Protein AF-A0A7C6KR78-F1 (afdb_monomer)

Mean predicted aligned error: 16.55 Å

Solvent-accessible surface area (backbone atoms only — not comparable to full-atom values): 11868 Å² total; per-residue (Å²): 115,87,41,73,46,83,43,66,37,48,54,82,65,45,46,62,61,49,15,61,74,58,74,40,46,49,67,54,30,40,72,61,30,80,89,48,87,46,78,88,63,76,54,68,68,41,74,46,45,39,56,32,76,74,64,87,70,71,77,75,77,74,69,74,76,61,72,69,57,72,72,78,73,70,72,74,68,74,81,67,77,50,91,74,47,35,71,50,62,19,42,52,72,29,91,82,34,82,44,49,29,42,36,43,34,32,78,58,72,58,18,43,40,36,42,41,36,40,58,42,65,67,34,42,83,79,36,86,74,21,72,28,44,33,41,34,35,14,27,79,89,63,51,62,76,48,71,37,70,31,40,79,48,97,51,84,35,24,33,37,38,65,45,76,36,74,64,62,92,64,50,34,35,38,35,30,22,35,28,45,85,87,63,72,86,61,89,83,41,64,66,36,28,39,32,54,55,62,66,42,66,62,68,75,76,115

Structure (mmCIF, N/CA/C/O backbone):
data_AF-A0A7C6KR78-F1
#
_entry.id   AF-A0A7C6KR78-F1
#
loop_
_atom_site.group_PDB
_atom_site.id
_atom_site.type_symbol
_atom_site.label_atom_id
_atom_site.label_alt_id
_atom_site.label_comp_id
_atom_site.label_asym_id
_atom_site.label_entity_id
_atom_site.label_seq_id
_atom_site.pdbx_PDB_ins_code
_atom_site.Cartn_x
_atom_site.Cartn_y
_atom_site.Cartn_z
_atom_site.occupancy
_atom_site.B_iso_or_equiv
_atom_site.auth_seq_id
_atom_site.auth_comp_id
_atom_site.auth_asym_id
_atom_site.auth_atom_id
_atom_site.pdbx_PDB_model_num
ATOM 1 N N . MET A 1 1 ? -38.231 27.747 20.629 1.00 58.69 1 MET A N 1
ATOM 2 C CA . MET A 1 1 ? -39.162 27.122 19.661 1.00 58.69 1 MET A CA 1
ATOM 3 C C . MET A 1 1 ? -38.329 26.332 18.666 1.00 58.69 1 MET A C 1
ATOM 5 O O . MET A 1 1 ? -37.284 26.839 18.270 1.00 58.69 1 MET A O 1
ATOM 9 N N . MET A 1 2 ? -38.725 25.102 18.330 1.00 67.62 2 MET A N 1
ATOM 10 C CA . MET A 1 2 ? -38.043 24.314 17.296 1.00 67.62 2 MET A CA 1
ATOM 11 C C . MET A 1 2 ? -38.371 24.937 15.937 1.00 67.62 2 MET A C 1
ATOM 13 O O . MET A 1 2 ? -39.549 25.066 15.610 1.00 67.62 2 MET A O 1
ATOM 17 N N . GLN A 1 3 ? -37.355 25.368 15.192 1.00 80.44 3 GLN A N 1
ATOM 18 C CA . GLN A 1 3 ? -37.532 25.900 13.842 1.00 80.44 3 GLN A CA 1
ATOM 19 C C . GLN A 1 3 ? -37.127 24.831 12.830 1.00 80.44 3 GLN A C 1
ATOM 21 O O . GLN A 1 3 ? -36.296 23.973 13.130 1.00 80.44 3 GLN A O 1
ATOM 26 N N . PHE A 1 4 ? -37.700 24.886 11.633 1.00 82.88 4 PHE A N 1
ATOM 27 C CA . PHE A 1 4 ? -37.333 23.998 10.535 1.00 82.88 4 PHE A CA 1
ATOM 28 C C . PHE A 1 4 ? -36.789 24.819 9.376 1.00 82.88 4 PHE A C 1
ATOM 30 O O . PHE A 1 4 ? -37.329 25.875 9.056 1.00 82.88 4 PHE A O 1
ATOM 37 N N . THR A 1 5 ? -35.742 24.310 8.737 1.00 84.00 5 THR A N 1
ATOM 38 C CA . THR A 1 5 ? -35.268 24.818 7.450 1.00 84.00 5 THR A CA 1
ATOM 39 C C . THR A 1 5 ? -35.403 23.733 6.392 1.00 84.00 5 THR A C 1
ATOM 41 O O . THR A 1 5 ? -35.210 22.550 6.684 1.00 84.00 5 THR A O 1
ATOM 44 N N . GLU A 1 6 ? -35.776 24.113 5.176 1.00 89.19 6 GLU A N 1
ATOM 45 C CA . GLU A 1 6 ? -35.863 23.181 4.056 1.00 89.19 6 GLU A CA 1
ATOM 46 C C . GLU A 1 6 ? -34.505 23.067 3.367 1.00 89.19 6 GLU A C 1
ATOM 48 O O . GLU A 1 6 ? -33.838 24.064 3.085 1.00 89.19 6 GLU A O 1
ATOM 53 N N . TYR A 1 7 ? -34.092 21.835 3.092 1.00 87.06 7 TYR A N 1
ATOM 54 C CA . TYR A 1 7 ? -32.826 21.540 2.443 1.00 87.06 7 TYR A CA 1
ATOM 55 C C . TYR A 1 7 ? -33.038 20.580 1.284 1.00 87.06 7 TYR A C 1
ATOM 57 O O . TYR A 1 7 ? -33.664 19.532 1.438 1.00 87.06 7 TYR A O 1
ATOM 65 N N . ARG A 1 8 ? -32.494 20.931 0.120 1.00 89.38 8 ARG A N 1
ATOM 66 C CA . ARG A 1 8 ? -32.505 20.066 -1.056 1.00 89.38 8 ARG A CA 1
ATOM 67 C C . ARG A 1 8 ? -31.220 19.248 -1.092 1.00 89.38 8 ARG A C 1
ATOM 69 O O . ARG A 1 8 ? -30.145 19.815 -1.263 1.00 89.38 8 ARG A O 1
ATOM 76 N N . VAL A 1 9 ? -31.359 17.933 -0.955 1.00 85.88 9 VAL A N 1
ATOM 77 C CA . VAL A 1 9 ? -30.265 16.956 -0.955 1.00 85.88 9 VAL A CA 1
ATOM 78 C C . VAL A 1 9 ? -29.449 17.082 -2.240 1.00 85.88 9 VAL A C 1
ATOM 80 O O . VAL A 1 9 ? -30.003 17.082 -3.344 1.00 85.88 9 VAL A O 1
ATOM 83 N N . GLN A 1 10 ? -28.133 17.190 -2.098 1.00 81.69 10 GLN A N 1
ATOM 84 C CA . GLN A 1 10 ? -27.178 17.270 -3.199 1.00 81.69 10 GLN A CA 1
ATOM 85 C C . GLN A 1 10 ? -26.460 15.929 -3.398 1.00 81.69 10 GLN A C 1
ATOM 87 O O . GLN A 1 10 ? -26.511 15.037 -2.552 1.00 81.69 10 GLN A O 1
ATOM 92 N N . ALA A 1 11 ? -25.803 15.760 -4.547 1.00 75.06 11 ALA A N 1
ATOM 93 C CA . ALA A 1 11 ? -25.002 14.567 -4.802 1.00 75.06 11 ALA A CA 1
ATOM 94 C C . ALA A 1 11 ? -23.864 14.464 -3.773 1.00 75.06 11 ALA A C 1
ATOM 96 O O . ALA A 1 11 ? -23.096 15.407 -3.610 1.00 75.06 11 ALA A O 1
ATOM 97 N N . GLY A 1 12 ? -23.765 13.318 -3.094 1.00 73.94 12 GLY A N 1
ATOM 98 C CA . GLY A 1 12 ? -22.767 13.075 -2.046 1.00 73.94 12 GLY A CA 1
ATOM 99 C C . GLY A 1 12 ? -23.207 13.446 -0.624 1.00 73.94 12 GLY A C 1
ATOM 100 O O . GLY A 1 12 ? -22.459 13.185 0.316 1.00 73.94 12 GLY A O 1
ATOM 101 N N . ASP A 1 13 ? -24.405 14.008 -0.439 1.00 80.44 13 ASP A N 1
ATOM 102 C CA . ASP A 1 13 ? -24.953 14.236 0.898 1.00 80.44 13 ASP A CA 1
ATOM 103 C C . ASP A 1 13 ? -25.368 12.922 1.578 1.00 80.44 13 ASP A C 1
ATOM 105 O O . ASP A 1 13 ? -25.949 12.028 0.964 1.00 80.44 13 ASP A O 1
ATOM 109 N N . THR A 1 14 ? -25.146 12.849 2.891 1.00 85.62 14 THR A N 1
ATOM 110 C CA . THR A 1 14 ? -25.730 11.841 3.787 1.00 85.62 14 THR A CA 1
ATOM 111 C C . THR A 1 14 ? -26.500 12.548 4.898 1.00 85.62 14 THR A C 1
ATOM 113 O O . THR A 1 14 ? -26.216 13.707 5.218 1.00 85.62 14 THR A O 1
ATOM 116 N N . LEU A 1 15 ? -27.444 11.870 5.560 1.00 85.19 15 LEU A N 1
ATOM 117 C CA . LEU A 1 15 ? -28.102 12.470 6.728 1.00 85.19 15 LEU A CA 1
ATOM 118 C C . LEU A 1 15 ? -27.094 12.870 7.812 1.00 85.19 15 LEU A C 1
ATOM 120 O O . LEU A 1 15 ? -27.314 13.856 8.509 1.00 85.19 15 LEU A O 1
ATOM 124 N N . THR A 1 16 ? -25.981 12.143 7.932 1.00 82.12 16 THR A N 1
ATOM 125 C CA . THR A 1 16 ? -24.904 12.425 8.888 1.00 82.12 16 THR A CA 1
ATOM 126 C C . THR A 1 16 ? -24.189 13.737 8.571 1.00 82.12 16 THR A C 1
ATOM 128 O O . THR A 1 16 ? -24.045 14.581 9.457 1.00 82.12 16 THR A O 1
ATOM 131 N N . THR A 1 17 ? -23.781 13.949 7.314 1.00 82.56 17 THR A N 1
ATOM 132 C CA . THR A 1 17 ? -23.107 15.192 6.892 1.00 82.56 17 THR A CA 1
ATOM 133 C C . THR A 1 17 ? -24.046 16.392 6.986 1.00 82.56 17 THR A C 1
ATOM 135 O O . THR A 1 17 ? -23.634 17.474 7.406 1.00 82.56 17 THR A O 1
ATOM 138 N N . ILE A 1 18 ? -25.330 16.195 6.672 1.00 86.06 18 ILE A N 1
ATOM 139 C CA . ILE A 1 18 ? -26.367 17.219 6.823 1.00 86.06 18 ILE A CA 1
ATOM 140 C C . ILE A 1 18 ? -26.590 17.547 8.309 1.00 86.06 18 ILE A C 1
ATOM 142 O O . ILE A 1 18 ? -26.577 18.715 8.688 1.00 86.06 18 ILE A O 1
ATOM 146 N N . ALA A 1 19 ? -26.743 16.545 9.177 1.00 85.88 19 ALA A N 1
ATOM 147 C CA . ALA A 1 19 ? -26.960 16.750 10.609 1.00 85.88 19 ALA A CA 1
ATOM 148 C C . ALA A 1 19 ? -25.838 17.578 11.250 1.00 85.88 19 ALA A C 1
ATOM 150 O O . ALA A 1 19 ? -26.112 18.567 11.931 1.00 85.88 19 ALA A O 1
ATOM 151 N N . GLN A 1 20 ? -24.582 17.235 10.953 1.00 80.75 20 GLN A N 1
ATOM 152 C CA . GLN A 1 20 ? -23.415 17.987 11.417 1.00 80.75 20 GLN A CA 1
ATOM 153 C C . GLN A 1 20 ? -23.436 19.439 10.931 1.00 80.75 20 GLN A C 1
ATOM 155 O O . GLN A 1 20 ? -23.217 20.357 11.720 1.00 80.75 20 GLN A O 1
ATOM 160 N N . ARG A 1 21 ? -23.752 19.655 9.649 1.00 81.44 21 ARG A N 1
ATOM 161 C CA . ARG A 1 21 ? -23.789 20.989 9.038 1.00 81.44 21 ARG A CA 1
ATOM 162 C C . ARG A 1 21 ? -24.798 21.923 9.702 1.00 81.44 21 ARG A C 1
ATOM 164 O O . ARG A 1 21 ? -24.537 23.116 9.816 1.00 81.44 21 ARG A O 1
ATOM 171 N N . PHE A 1 22 ? -25.942 21.391 10.114 1.00 83.31 22 PHE A N 1
ATOM 172 C CA . PHE A 1 22 ? -27.021 22.173 10.719 1.00 83.31 22 PHE A CA 1
ATOM 173 C C . PHE A 1 22 ? -27.031 22.114 12.252 1.00 83.31 22 PHE A C 1
ATOM 175 O O . PHE A 1 22 ? -27.961 22.628 12.872 1.00 83.31 22 PHE A O 1
ATOM 182 N N . GLY A 1 23 ? -26.010 21.506 12.870 1.00 81.44 23 GLY A N 1
ATOM 183 C CA . GLY A 1 23 ? -25.916 21.388 14.326 1.00 81.44 23 GLY A CA 1
ATOM 184 C C . GLY A 1 23 ? -27.078 20.597 14.935 1.00 81.44 23 GLY A C 1
ATOM 185 O O . GLY A 1 23 ? -27.572 20.946 16.003 1.00 81.44 23 GLY A O 1
ATOM 186 N N . THR A 1 24 ? -27.548 19.564 14.235 1.00 87.25 24 THR A N 1
ATOM 187 C CA . THR A 1 24 ? -28.670 18.711 14.644 1.00 87.25 24 THR A CA 1
ATOM 188 C C . THR A 1 24 ? -28.267 17.234 14.620 1.00 87.25 24 THR A C 1
ATOM 190 O O . THR A 1 24 ? -27.099 16.903 14.419 1.00 87.25 24 THR A O 1
ATOM 193 N N . THR A 1 25 ? -29.209 16.317 14.846 1.00 88.62 25 THR A N 1
ATOM 194 C CA . THR A 1 25 ? -28.948 14.869 14.819 1.00 88.62 25 THR A CA 1
ATOM 195 C C . THR A 1 25 ? -29.687 14.182 13.677 1.00 88.62 25 THR A C 1
ATOM 197 O O . THR A 1 25 ? -30.771 14.604 13.272 1.00 88.62 25 THR A O 1
ATOM 200 N N . VAL A 1 26 ? -29.125 13.075 13.180 1.00 87.31 26 VAL A N 1
ATOM 201 C CA . VAL A 1 26 ? -29.773 12.224 12.164 1.00 87.31 26 VAL A CA 1
ATOM 202 C C . VAL A 1 26 ? -31.165 11.801 12.628 1.00 87.31 26 VAL A C 1
ATOM 204 O O . VAL A 1 26 ? -32.129 11.906 11.877 1.00 87.31 26 VAL A O 1
ATOM 207 N N . GLN A 1 27 ? -31.287 11.409 13.898 1.00 86.75 27 GLN A N 1
ATOM 208 C CA . GLN A 1 27 ? -32.560 11.021 14.497 1.00 86.75 27 GLN A CA 1
ATOM 209 C C . GLN A 1 27 ? -33.580 12.169 14.490 1.00 86.75 27 GLN A C 1
ATOM 211 O O . GLN A 1 27 ? -34.748 11.938 14.188 1.00 86.75 27 GLN A O 1
ATOM 216 N N . ALA A 1 28 ? -33.154 13.405 14.770 1.00 86.75 28 ALA A N 1
ATOM 217 C CA . ALA A 1 28 ? -34.035 14.568 14.721 1.00 86.75 28 ALA A CA 1
ATOM 218 C C . ALA A 1 28 ? -34.494 14.879 13.286 1.00 86.75 28 ALA A C 1
ATOM 220 O O . ALA A 1 28 ? -35.667 15.182 13.070 1.00 86.75 28 ALA A O 1
ATOM 221 N N . ILE A 1 29 ? -33.605 14.745 12.296 1.00 88.31 29 ILE A N 1
ATOM 222 C CA . ILE A 1 29 ? -33.966 14.896 10.878 1.00 88.31 29 ILE A CA 1
ATOM 223 C C . ILE A 1 29 ? -34.953 13.802 10.453 1.00 88.31 29 ILE A C 1
ATOM 225 O O . ILE A 1 29 ? -35.959 14.111 9.820 1.00 88.31 29 ILE A O 1
ATOM 229 N N . MET A 1 30 ? -34.723 12.541 10.822 1.00 88.62 30 MET A N 1
ATOM 230 C CA . MET A 1 30 ? -35.644 11.444 10.496 1.00 88.62 30 MET A CA 1
ATOM 231 C C . MET A 1 30 ? -37.014 11.633 11.155 1.00 88.62 30 MET A C 1
ATOM 233 O O . MET A 1 30 ? -38.038 11.461 10.501 1.00 88.62 30 MET A O 1
ATOM 237 N N . ALA A 1 31 ? -37.050 12.074 12.415 1.00 87.44 31 ALA A N 1
ATOM 238 C CA . ALA A 1 31 ? -38.301 12.387 13.105 1.00 87.44 31 ALA A CA 1
ATOM 239 C C . ALA A 1 31 ? -39.085 13.522 12.419 1.00 87.44 31 ALA A C 1
ATOM 241 O O . ALA A 1 31 ? -40.314 13.507 12.408 1.00 87.44 31 ALA A O 1
ATOM 242 N N . ALA A 1 32 ? -38.387 14.490 11.818 1.00 88.00 32 ALA A N 1
ATOM 243 C CA . ALA A 1 32 ? -38.994 15.582 11.059 1.00 88.00 32 ALA A CA 1
ATOM 244 C C . ALA A 1 32 ? -39.450 15.178 9.641 1.00 88.00 32 ALA A C 1
ATOM 246 O O . ALA A 1 32 ? -40.249 15.895 9.034 1.00 88.00 32 ALA A O 1
ATOM 247 N N . ASN A 1 33 ? -38.954 14.054 9.110 1.00 90.56 33 ASN A N 1
ATOM 248 C CA . ASN A 1 33 ? -39.212 13.575 7.750 1.00 90.56 33 ASN A CA 1
ATOM 249 C C . ASN A 1 33 ? -39.655 12.104 7.766 1.00 90.56 33 ASN A C 1
ATOM 251 O O . ASN A 1 33 ? -38.869 11.221 7.415 1.00 90.56 33 ASN A O 1
ATOM 255 N N . PRO A 1 34 ? -40.921 11.820 8.115 1.00 84.06 34 PRO A N 1
ATOM 256 C CA . PRO A 1 34 ? -41.429 10.449 8.229 1.00 84.06 34 PRO A CA 1
ATOM 257 C C . PRO A 1 34 ? -41.406 9.658 6.909 1.00 84.06 34 PRO A C 1
ATOM 259 O O . PRO A 1 34 ? -41.532 8.439 6.921 1.00 84.06 34 P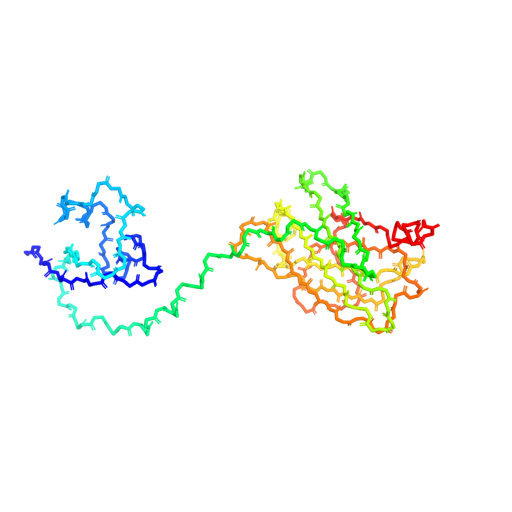RO A O 1
ATOM 262 N N . SER A 1 35 ? -41.225 10.328 5.766 1.00 80.81 35 SER A N 1
ATOM 263 C CA . SER A 1 35 ? -41.033 9.691 4.459 1.00 80.81 35 SER A CA 1
ATOM 264 C C . SER A 1 35 ? -39.654 9.043 4.280 1.00 80.81 35 SER A C 1
ATOM 266 O O . SER A 1 35 ? -39.453 8.316 3.312 1.00 80.81 35 SER A O 1
ATOM 268 N N . ILE A 1 36 ? -38.691 9.311 5.169 1.00 82.12 36 ILE A N 1
ATOM 269 C CA . ILE A 1 36 ? -37.348 8.724 5.123 1.00 82.12 36 ILE A CA 1
ATOM 270 C C . ILE A 1 36 ? -37.334 7.473 6.002 1.00 82.12 36 ILE A C 1
ATOM 272 O O . ILE A 1 36 ? -37.265 7.552 7.226 1.00 82.12 36 ILE A O 1
ATOM 276 N N . THR A 1 37 ? -37.400 6.303 5.372 1.00 70.81 37 THR A N 1
ATOM 277 C CA . THR A 1 37 ? -37.498 5.013 6.076 1.00 70.81 37 THR A CA 1
ATOM 278 C C . THR A 1 37 ? -36.137 4.464 6.511 1.00 70.81 37 THR A C 1
ATOM 280 O O . THR A 1 37 ? -36.064 3.564 7.344 1.00 70.81 37 THR A O 1
ATOM 283 N N . SER A 1 38 ? -35.034 4.974 5.957 1.00 69.12 38 SER A N 1
ATOM 284 C CA . SER A 1 38 ? -33.680 4.525 6.293 1.00 69.12 38 SER A CA 1
ATOM 285 C C . SER A 1 38 ? -32.665 5.660 6.139 1.00 69.12 38 SER A C 1
ATOM 287 O O . SER A 1 38 ? -32.771 6.438 5.189 1.00 69.12 38 SER A O 1
ATOM 289 N N . PRO A 1 39 ? -31.682 5.771 7.050 1.00 62.78 39 PRO A N 1
ATOM 290 C CA . PRO A 1 39 ? -30.744 6.892 7.079 1.00 62.78 39 PRO A CA 1
ATOM 291 C C . PRO A 1 39 ? -29.791 6.949 5.875 1.00 62.78 39 PRO A C 1
ATOM 293 O O . PRO A 1 39 ? -29.280 8.023 5.558 1.00 62.78 39 PRO A O 1
ATOM 296 N N . ASP A 1 40 ? -29.610 5.822 5.186 1.00 67.69 40 ASP A N 1
ATOM 297 C CA . ASP A 1 40 ? -28.781 5.690 3.982 1.00 67.69 40 ASP A CA 1
ATOM 298 C C . ASP A 1 40 ? -29.556 5.946 2.674 1.00 67.69 40 ASP A C 1
ATOM 300 O O . ASP A 1 40 ? -28.974 5.926 1.592 1.00 67.69 40 ASP A O 1
ATOM 304 N N . VA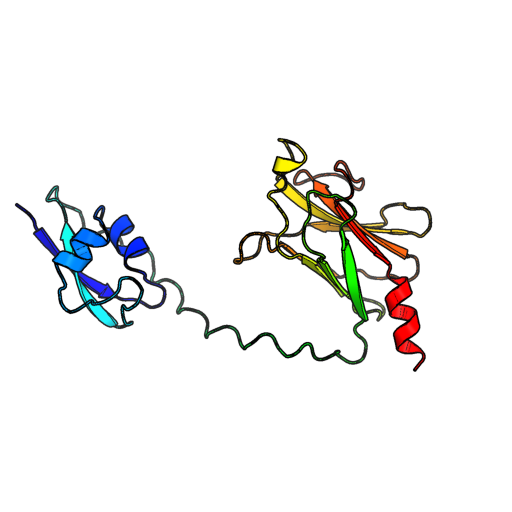L A 1 41 ? -30.874 6.178 2.748 1.00 70.69 41 VAL A N 1
ATOM 305 C CA . VAL A 1 41 ? -31.770 6.248 1.579 1.00 70.69 41 VAL A CA 1
ATOM 306 C C . VAL A 1 41 ? -32.347 7.656 1.436 1.00 70.69 41 VAL A C 1
ATOM 308 O O . VAL A 1 41 ? -33.545 7.885 1.597 1.00 70.69 41 VAL A O 1
ATOM 311 N N . ILE A 1 42 ? -31.480 8.621 1.134 1.00 80.12 42 ILE A N 1
ATOM 312 C CA . ILE A 1 42 ? -31.894 9.951 0.671 1.00 80.12 42 ILE A CA 1
ATOM 313 C C . ILE A 1 42 ? -31.532 10.120 -0.803 1.00 80.12 42 ILE A C 1
ATOM 315 O O . ILE A 1 42 ? -30.452 9.726 -1.239 1.00 80.12 42 ILE A O 1
ATOM 319 N N . MET A 1 43 ? -32.451 10.677 -1.589 1.00 79.88 43 MET A N 1
ATOM 320 C CA . MET A 1 43 ? -32.268 10.834 -3.032 1.00 79.88 43 MET A CA 1
ATOM 321 C C . MET A 1 43 ? -31.782 12.238 -3.378 1.00 79.88 43 MET A C 1
ATOM 323 O O . MET A 1 43 ? -32.254 13.231 -2.828 1.00 79.88 43 MET A O 1
ATOM 327 N N . VAL A 1 44 ? -30.874 12.340 -4.348 1.00 81.19 44 VAL A N 1
ATOM 328 C CA . VAL A 1 44 ? -30.430 13.638 -4.870 1.00 81.19 44 VAL A CA 1
ATOM 329 C C . VAL A 1 44 ? -31.629 14.412 -5.421 1.00 81.19 44 VAL A C 1
ATOM 331 O O . VAL A 1 44 ? -32.430 13.889 -6.192 1.00 81.19 44 VAL A O 1
ATOM 334 N N . GLY A 1 45 ? -31.757 15.674 -5.019 1.00 79.81 45 GLY A N 1
ATOM 335 C CA . GLY A 1 45 ? -32.868 16.547 -5.384 1.00 79.81 45 GLY A CA 1
ATOM 336 C C . GLY A 1 45 ? -34.084 16.457 -4.459 1.00 79.81 45 GLY A C 1
ATOM 337 O O . GLY A 1 45 ? -34.966 17.311 -4.593 1.00 79.81 45 GLY A O 1
ATOM 338 N N . GLN A 1 46 ? -34.116 15.502 -3.522 1.00 86.00 46 GLN A N 1
ATOM 339 C CA . GLN A 1 46 ? -35.141 15.391 -2.483 1.00 86.00 46 GLN A CA 1
ATOM 340 C C . GLN A 1 46 ? -35.078 16.598 -1.543 1.00 86.00 46 GLN A C 1
ATOM 342 O O . GLN A 1 46 ? -33.998 17.005 -1.122 1.00 86.00 46 GLN A O 1
ATOM 347 N N . VAL A 1 47 ? -36.229 17.166 -1.193 1.00 89.12 47 VAL A N 1
ATOM 348 C CA . VAL A 1 47 ? -36.320 18.235 -0.191 1.00 89.12 47 VAL A CA 1
ATOM 349 C C . VAL A 1 47 ? -36.661 17.614 1.160 1.00 89.12 47 VAL A C 1
ATOM 351 O O . VAL A 1 47 ? -37.608 16.834 1.258 1.00 89.12 47 VAL A O 1
ATOM 354 N N . ILE A 1 48 ? -35.882 17.940 2.189 1.00 89.88 48 ILE A N 1
ATOM 355 C CA . ILE A 1 48 ? -36.048 17.446 3.559 1.00 89.88 48 ILE A CA 1
ATOM 356 C C . ILE A 1 48 ? -36.100 18.612 4.550 1.00 89.88 48 ILE A C 1
ATOM 358 O O . ILE A 1 48 ? -35.505 19.668 4.332 1.00 89.88 48 ILE A O 1
ATOM 362 N N . ARG A 1 49 ? -36.806 18.415 5.662 1.00 90.81 49 ARG A N 1
ATOM 363 C CA . ARG A 1 49 ? -36.942 19.377 6.761 1.00 90.81 49 ARG A CA 1
ATOM 364 C C . ARG A 1 49 ? -35.876 19.139 7.817 1.00 90.81 49 ARG A C 1
ATOM 366 O O . ARG A 1 49 ? -35.785 18.050 8.373 1.00 90.81 49 ARG A O 1
ATOM 373 N N . 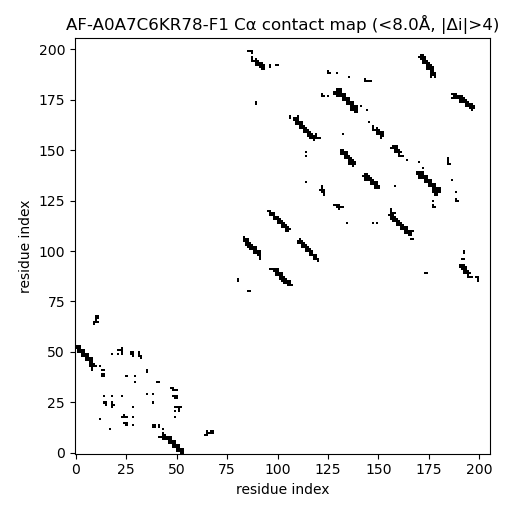ILE A 1 50 ? -35.100 20.157 8.144 1.00 90.06 50 ILE A N 1
ATOM 374 C CA . ILE A 1 50 ? -34.028 20.052 9.129 1.00 90.06 50 ILE A CA 1
ATOM 375 C C . ILE A 1 50 ? -34.422 20.843 10.379 1.00 90.06 50 ILE A C 1
ATOM 377 O O . ILE A 1 50 ? -34.599 22.060 10.280 1.00 90.06 50 ILE A O 1
ATOM 381 N N . PRO A 1 51 ? -34.564 20.192 11.549 1.00 87.69 51 PRO A N 1
ATOM 382 C CA . PRO A 1 51 ? -34.815 20.892 12.799 1.00 87.69 51 PRO A CA 1
ATOM 383 C C . PRO A 1 51 ? -33.547 21.617 13.256 1.00 87.69 51 PRO A C 1
ATOM 385 O O . PRO A 1 51 ? -32.506 20.987 13.456 1.00 87.69 51 PRO A O 1
ATOM 388 N N . VAL A 1 52 ? -33.653 22.929 13.452 1.00 81.00 52 VAL A N 1
ATOM 389 C CA . VAL A 1 52 ? -32.586 23.789 13.973 1.00 81.00 52 VAL A CA 1
ATOM 390 C C . VAL A 1 52 ? -33.001 24.357 15.331 1.00 81.00 52 VAL A C 1
ATOM 392 O O . VAL A 1 52 ? -34.120 24.850 15.515 1.00 81.00 52 VAL A O 1
ATOM 395 N N . MET A 1 53 ? -32.104 24.269 16.316 1.00 68.19 53 MET A N 1
ATOM 396 C CA . MET A 1 53 ? -32.333 24.869 17.631 1.00 68.19 53 MET A CA 1
ATOM 397 C C . MET A 1 53 ? -32.120 26.381 17.510 1.00 68.19 53 MET A C 1
ATOM 399 O O . MET A 1 53 ? -31.042 26.836 17.146 1.00 68.19 53 MET A O 1
ATOM 403 N N . GLY A 1 54 ? -33.184 27.152 17.748 1.00 61.25 54 GLY A N 1
ATOM 404 C CA . GLY A 1 54 ? -33.285 28.577 17.424 1.00 61.25 54 GLY A CA 1
ATOM 405 C C . GLY A 1 54 ? -32.374 29.523 18.214 1.00 61.25 54 GLY A C 1
ATOM 406 O O . GLY A 1 54 ? -32.862 30.325 19.005 1.00 61.25 54 GLY A O 1
ATOM 407 N N . MET A 1 55 ? -31.079 29.504 17.921 1.00 47.47 55 MET A N 1
ATOM 408 C CA . MET A 1 55 ? -30.237 30.699 17.927 1.00 47.47 55 MET A CA 1
ATOM 409 C C . MET A 1 55 ? -29.971 31.019 16.461 1.00 47.47 55 MET A C 1
ATOM 411 O O . MET A 1 55 ? -29.410 30.186 15.758 1.00 47.47 55 MET A O 1
ATOM 415 N N . HIS A 1 56 ? -30.489 32.158 15.989 1.00 56.59 56 HIS A N 1
ATOM 416 C CA . HIS A 1 56 ? -30.455 32.580 14.585 1.00 56.59 56 HIS A CA 1
ATOM 417 C C . HIS A 1 56 ? -29.170 32.144 13.868 1.00 56.59 56 HIS A C 1
ATOM 419 O O . HIS A 1 56 ? -28.103 32.674 14.182 1.00 56.59 56 HIS A O 1
ATOM 425 N N . PRO A 1 57 ? -29.246 31.250 12.872 1.00 45.16 57 PRO A N 1
ATOM 426 C CA . PRO A 1 57 ? -28.158 31.120 11.943 1.00 45.16 57 PRO A CA 1
ATOM 427 C C . PRO A 1 57 ? -28.372 32.194 10.878 1.00 45.16 57 PRO A C 1
ATOM 429 O O . PRO A 1 57 ? -29.374 32.199 10.159 1.00 45.16 57 PRO A O 1
ATOM 432 N N . SER A 1 58 ? -27.398 33.088 10.730 1.00 48.59 58 SER A N 1
ATOM 433 C CA . SER A 1 58 ? -27.046 33.558 9.390 1.00 48.59 58 SER A CA 1
ATOM 434 C C . SER A 1 58 ? -27.088 32.342 8.456 1.00 48.59 58 SER A C 1
ATOM 436 O O . SER A 1 58 ? -26.618 31.280 8.885 1.00 48.59 58 SER A O 1
ATOM 438 N N . PRO A 1 59 ? -27.673 32.431 7.246 1.00 56.78 59 PRO A N 1
ATOM 439 C CA . PRO A 1 59 ? -27.750 31.281 6.352 1.00 56.78 59 PRO A CA 1
ATOM 440 C C . PRO A 1 59 ? -26.360 30.643 6.299 1.00 56.78 59 PRO A C 1
ATOM 442 O O . PRO A 1 59 ? -25.400 31.378 6.047 1.00 56.78 59 PRO A O 1
ATOM 445 N N . PRO A 1 60 ? -26.209 29.344 6.632 1.00 54.88 60 PRO A N 1
ATOM 446 C CA . PRO A 1 60 ? -24.903 28.713 6.598 1.00 54.88 60 PRO A CA 1
ATOM 447 C C . PRO A 1 60 ? -24.378 28.937 5.191 1.00 54.88 60 PRO A C 1
ATOM 449 O O . PRO A 1 60 ? -25.014 28.494 4.230 1.00 54.88 60 PRO A O 1
ATOM 452 N N . THR A 1 61 ? -23.283 29.691 5.071 1.00 50.72 61 THR A N 1
ATOM 453 C CA . THR A 1 61 ? -22.612 29.937 3.800 1.00 50.72 61 THR A CA 1
ATOM 454 C C . THR A 1 61 ? -22.469 28.573 3.163 1.00 50.72 61 THR A C 1
ATOM 456 O O . THR A 1 61 ? -21.851 27.690 3.758 1.00 50.72 61 THR A O 1
ATOM 459 N N . MET A 1 62 ? -23.161 28.341 2.047 1.00 53.97 62 MET A N 1
ATOM 460 C CA . MET A 1 62 ? -23.096 27.043 1.401 1.00 53.97 62 MET A CA 1
ATOM 461 C C . MET A 1 62 ? -21.617 26.797 1.099 1.00 53.97 62 MET A C 1
ATOM 463 O O . MET A 1 62 ? -21.056 27.580 0.328 1.00 53.97 62 MET A O 1
ATOM 467 N N . PRO A 1 63 ? -20.951 25.772 1.675 1.00 57.22 63 PRO A N 1
ATOM 468 C CA . PRO A 1 63 ? -19.764 25.274 1.015 1.00 57.22 63 PRO A CA 1
ATOM 469 C C . PRO A 1 63 ? -20.188 24.958 -0.425 1.00 57.22 63 PRO A C 1
ATOM 471 O O . PRO A 1 63 ? -21.329 24.515 -0.634 1.00 57.22 63 PRO A O 1
ATOM 474 N N . PRO A 1 64 ? -19.342 25.275 -1.419 1.00 51.72 64 PRO A N 1
ATOM 475 C CA . PRO A 1 64 ? -19.650 24.983 -2.810 1.00 51.72 64 PRO A CA 1
ATOM 476 C C . PRO A 1 64 ? -20.135 23.533 -2.909 1.00 51.72 64 PRO A C 1
ATOM 478 O O . PRO A 1 64 ? -19.627 22.693 -2.155 1.00 51.72 64 PRO A O 1
ATOM 481 N N . PRO A 1 65 ? -21.145 23.250 -3.756 1.00 53.88 65 PRO A N 1
ATOM 482 C CA . PRO A 1 65 ? -21.673 21.901 -3.897 1.00 53.88 65 PRO A CA 1
ATOM 483 C C . PRO A 1 65 ? -20.495 20.946 -4.039 1.00 53.88 65 PRO A C 1
ATOM 485 O O . PRO A 1 65 ? -19.565 21.233 -4.802 1.00 53.88 65 PRO A O 1
ATOM 488 N N . ALA A 1 66 ? -20.509 19.857 -3.264 1.00 47.84 66 ALA A N 1
ATOM 489 C CA . ALA A 1 66 ? -19.538 18.797 -3.465 1.00 47.84 66 ALA A CA 1
ATOM 490 C C . ALA A 1 66 ? -19.531 18.489 -4.971 1.00 47.84 66 ALA A C 1
ATOM 492 O O . ALA A 1 66 ? -20.615 18.428 -5.572 1.00 47.84 66 ALA A O 1
ATOM 493 N N . PRO A 1 67 ? -18.353 18.390 -5.616 1.00 53.28 67 PRO A N 1
ATOM 494 C CA . PRO A 1 67 ? -18.305 18.009 -7.018 1.00 53.28 67 PRO A CA 1
ATOM 495 C C . PRO A 1 67 ? -19.171 16.756 -7.181 1.00 53.28 67 PRO A C 1
ATOM 497 O O . PRO A 1 67 ? -19.157 15.914 -6.275 1.00 53.28 67 PRO A O 1
ATOM 500 N N . PRO A 1 68 ? -19.983 16.668 -8.254 1.00 52.97 68 PRO A N 1
ATOM 501 C CA . PRO A 1 68 ? -20.927 15.573 -8.429 1.00 52.97 68 PRO A CA 1
ATOM 502 C C . PRO A 1 68 ? -20.207 14.272 -8.118 1.00 52.97 68 PRO A C 1
ATOM 504 O O . PRO A 1 68 ? -19.098 14.072 -8.621 1.00 52.97 68 PRO A O 1
ATOM 507 N N . ALA A 1 69 ? -20.802 13.461 -7.233 1.00 54.47 69 ALA A N 1
ATOM 508 C CA . ALA A 1 69 ? -20.258 12.165 -6.866 1.00 54.47 69 ALA A CA 1
ATOM 509 C C . ALA A 1 69 ? -19.768 11.504 -8.151 1.00 54.47 69 ALA A C 1
ATOM 511 O O . ALA A 1 69 ? -20.548 11.345 -9.097 1.00 54.47 69 ALA A O 1
ATOM 512 N N . ALA A 1 70 ? -18.458 11.244 -8.211 1.00 46.81 70 ALA A N 1
ATOM 513 C CA . ALA A 1 70 ? -17.873 10.559 -9.345 1.00 46.81 70 ALA A CA 1
ATOM 514 C C . ALA A 1 70 ? -18.754 9.330 -9.625 1.00 46.81 70 ALA A C 1
ATOM 516 O O . ALA A 1 70 ? -19.236 8.719 -8.660 1.00 46.81 70 ALA A O 1
ATOM 517 N N . PRO A 1 71 ? -19.034 8.999 -10.901 1.00 49.78 71 PRO A N 1
ATOM 518 C CA . PRO A 1 71 ? -19.813 7.809 -11.225 1.00 49.78 71 PRO A CA 1
ATOM 519 C C . PRO A 1 71 ? -19.284 6.631 -10.399 1.00 49.78 71 PRO A C 1
ATOM 521 O O . PRO A 1 71 ? -18.072 6.613 -10.139 1.00 49.78 71 PRO A O 1
ATOM 524 N N . PRO A 1 72 ? -20.152 5.696 -9.948 1.00 48.84 72 PRO A N 1
ATOM 525 C CA . PRO A 1 72 ? -19.702 4.545 -9.175 1.00 48.84 72 PRO A CA 1
ATOM 526 C C . PRO A 1 72 ? -18.473 4.000 -9.878 1.00 48.84 72 PRO A C 1
ATOM 528 O O . PRO A 1 72 ? -18.522 3.781 -11.094 1.00 48.84 72 PRO A O 1
ATOM 531 N N . ALA A 1 73 ? -17.360 3.924 -9.138 1.00 46.06 73 ALA A N 1
ATOM 532 C CA . ALA A 1 73 ? -16.112 3.443 -9.695 1.00 46.06 73 ALA A CA 1
ATOM 533 C C . ALA A 1 73 ? -16.458 2.177 -10.485 1.00 46.06 73 ALA A C 1
ATOM 535 O O . ALA A 1 73 ? -17.194 1.339 -9.942 1.00 46.06 73 ALA A O 1
ATOM 536 N N . PRO A 1 74 ? -16.051 2.070 -11.765 1.00 46.03 74 PRO A N 1
ATOM 537 C CA . PRO A 1 74 ? -16.302 0.850 -12.511 1.00 46.03 74 PRO A CA 1
ATOM 538 C C . PRO A 1 74 ? -15.873 -0.306 -11.613 1.00 46.03 74 PRO A C 1
ATOM 540 O O . PRO A 1 74 ? -14.845 -0.187 -10.935 1.00 46.03 74 PRO A O 1
ATOM 543 N N . ALA A 1 75 ? -16.692 -1.368 -11.545 1.00 39.22 75 ALA A N 1
ATOM 544 C CA . ALA A 1 75 ? -16.299 -2.607 -10.877 1.00 39.22 75 ALA A CA 1
ATOM 545 C C . ALA A 1 75 ? -14.818 -2.833 -11.197 1.00 39.22 75 ALA A C 1
ATOM 547 O O . ALA A 1 75 ? -14.475 -2.645 -12.375 1.00 39.22 75 ALA A O 1
ATOM 548 N N . PRO A 1 76 ? -13.951 -3.089 -10.189 1.00 41.28 76 PRO A N 1
ATOM 549 C CA . PRO A 1 76 ? -12.510 -3.127 -10.408 1.00 41.28 76 PRO A CA 1
ATOM 550 C C . PRO A 1 76 ? -12.302 -3.940 -11.673 1.00 41.28 76 PRO A C 1
ATOM 552 O O . PRO A 1 76 ? -12.882 -5.032 -11.741 1.00 41.28 76 PRO A O 1
ATOM 555 N N . PRO A 1 77 ? -11.642 -3.384 -12.711 1.00 40.62 77 PRO A N 1
ATOM 556 C CA . PRO A 1 77 ? -11.489 -4.118 -13.951 1.00 40.62 77 PRO A CA 1
ATOM 557 C C . PRO A 1 77 ? -10.956 -5.475 -13.530 1.00 40.62 77 PRO A C 1
ATOM 559 O O . PRO A 1 77 ? -9.973 -5.520 -12.785 1.00 40.62 77 PRO A O 1
ATOM 562 N N . ALA A 1 78 ? -11.679 -6.551 -13.875 1.00 44.81 78 ALA A N 1
ATOM 563 C CA . ALA A 1 78 ? -11.182 -7.906 -13.687 1.00 44.81 78 ALA A CA 1
ATOM 564 C C . ALA A 1 78 ? -9.743 -7.842 -14.164 1.00 44.81 78 ALA A C 1
ATOM 566 O O . ALA A 1 78 ? -9.577 -7.454 -15.318 1.00 44.81 78 ALA A O 1
ATOM 567 N N . VAL A 1 79 ? -8.777 -8.004 -13.242 1.00 41.81 79 VAL A N 1
ATOM 568 C CA . VAL A 1 79 ? -7.393 -7.543 -13.409 1.00 41.81 79 VAL A CA 1
ATOM 569 C C . VAL A 1 79 ? -6.925 -8.031 -14.764 1.00 41.81 79 VAL A C 1
ATOM 571 O O . VAL A 1 79 ? -6.576 -9.196 -14.933 1.00 41.81 79 VAL A O 1
ATOM 574 N N . ALA A 1 80 ? -7.037 -7.156 -15.759 1.00 41.34 80 ALA A N 1
ATOM 575 C CA . ALA A 1 80 ? -6.635 -7.476 -17.097 1.00 41.34 80 ALA A CA 1
ATOM 576 C C . ALA A 1 80 ? -5.132 -7.454 -16.950 1.00 41.34 80 ALA A C 1
ATOM 578 O O . ALA A 1 80 ? -4.563 -6.405 -16.643 1.00 41.34 80 ALA A O 1
ATOM 579 N N . VAL A 1 81 ? -4.511 -8.625 -17.036 1.00 45.94 81 VAL A N 1
ATOM 580 C CA . VAL A 1 81 ? -3.070 -8.731 -17.197 1.00 45.94 81 VAL A CA 1
ATOM 581 C C . VAL A 1 81 ? -2.759 -7.879 -18.420 1.00 45.94 81 VAL A C 1
ATOM 583 O O . VAL A 1 81 ? -3.009 -8.291 -19.550 1.00 45.94 81 VAL A O 1
ATOM 586 N N . VAL A 1 82 ? -2.356 -6.627 -18.195 1.00 51.59 82 VAL A N 1
ATOM 587 C CA . VAL A 1 82 ? -2.002 -5.720 -19.277 1.00 51.59 82 VAL A CA 1
ATOM 588 C C . VAL A 1 82 ? -0.773 -6.364 -19.905 1.00 51.59 82 VAL A C 1
ATOM 590 O O . VAL A 1 82 ? 0.200 -6.591 -19.181 1.00 51.59 82 VAL A O 1
ATOM 593 N N . PRO A 1 83 ? -0.790 -6.723 -21.199 1.00 55.34 83 PRO A N 1
ATOM 594 C CA . PRO A 1 83 ? 0.369 -7.332 -21.834 1.00 55.34 83 PRO A CA 1
ATOM 595 C C . PRO A 1 83 ? 1.596 -6.445 -21.592 1.00 55.34 83 PRO A C 1
ATOM 597 O O . PRO A 1 83 ? 1.587 -5.260 -21.924 1.00 55.34 83 PRO A O 1
ATOM 600 N N . GLY A 1 84 ? 2.623 -6.989 -20.935 1.00 63.78 84 GLY A N 1
ATOM 601 C CA . GLY A 1 84 ? 3.807 -6.222 -20.541 1.00 63.78 84 GLY A CA 1
ATOM 602 C C . GLY A 1 84 ? 3.773 -5.605 -19.140 1.00 63.78 84 GLY A C 1
ATOM 603 O O . GLY A 1 84 ? 4.671 -4.839 -18.823 1.00 63.78 84 GLY A O 1
ATOM 604 N N . TRP A 1 85 ? 2.796 -5.889 -18.280 1.00 70.31 85 TRP A N 1
ATOM 605 C CA . TRP A 1 85 ? 2.830 -5.505 -16.862 1.00 70.31 85 TRP A CA 1
ATOM 606 C C . TRP A 1 85 ? 3.028 -6.743 -15.998 1.00 70.31 85 TRP A C 1
ATOM 608 O O . TRP A 1 85 ? 2.324 -7.734 -16.159 1.00 70.31 85 TRP A O 1
ATOM 618 N N . CYS A 1 86 ? 3.976 -6.681 -15.069 1.00 77.31 86 CYS A N 1
ATOM 619 C CA . CYS A 1 86 ? 4.120 -7.705 -14.048 1.00 77.31 86 CYS A CA 1
ATOM 620 C C . CYS A 1 86 ? 3.222 -7.404 -12.849 1.00 77.31 86 CYS A C 1
ATOM 622 O O . CYS A 1 86 ? 3.197 -6.266 -12.375 1.00 77.31 86 CYS A O 1
ATOM 624 N N . CYS A 1 87 ? 2.579 -8.440 -12.314 1.00 82.12 87 CYS A N 1
ATOM 625 C CA . CYS A 1 87 ? 1.897 -8.415 -11.029 1.00 82.12 87 CYS A CA 1
ATOM 626 C C . CYS A 1 87 ? 2.559 -9.402 -10.061 1.00 82.12 87 CYS A C 1
ATOM 628 O O . CYS A 1 87 ? 2.766 -10.558 -10.413 1.00 82.12 87 CYS A O 1
ATOM 630 N N . PHE A 1 88 ? 2.859 -8.985 -8.831 1.00 84.12 88 PHE A N 1
ATOM 631 C CA . PHE A 1 88 ? 3.288 -9.917 -7.784 1.00 84.12 88 PHE A CA 1
ATOM 632 C C . PHE A 1 88 ? 2.824 -9.482 -6.394 1.00 84.12 88 PHE A C 1
ATOM 634 O O . PHE A 1 88 ? 2.520 -8.315 -6.139 1.00 84.12 88 PHE A O 1
ATOM 641 N N . VAL A 1 89 ? 2.761 -10.452 -5.484 1.00 87.25 89 VAL A N 1
ATOM 642 C CA . VAL A 1 89 ? 2.240 -10.276 -4.126 1.00 87.25 89 VAL A CA 1
ATOM 643 C C . VAL A 1 89 ? 3.360 -9.877 -3.165 1.00 87.25 89 VAL A C 1
ATOM 645 O O . VAL A 1 89 ? 4.465 -10.422 -3.205 1.00 87.25 89 VAL A O 1
ATOM 648 N N . LEU A 1 90 ? 3.058 -8.942 -2.266 1.00 89.56 90 LEU A N 1
ATOM 649 C CA . LEU A 1 90 ? 3.870 -8.642 -1.093 1.00 89.56 90 LEU A CA 1
ATOM 650 C C . LEU A 1 90 ? 3.355 -9.456 0.088 1.00 89.56 90 LEU A C 1
ATOM 652 O O . LEU A 1 90 ? 2.239 -9.242 0.561 1.00 89.56 90 LEU A O 1
ATOM 656 N N . ASN A 1 91 ? 4.174 -10.371 0.582 1.00 91.94 91 ASN A N 1
ATOM 657 C CA . ASN A 1 91 ? 3.819 -11.228 1.698 1.00 91.94 91 ASN A CA 1
ATOM 658 C C . ASN A 1 91 ? 4.047 -10.504 3.030 1.00 91.94 91 ASN A C 1
ATOM 660 O O . ASN A 1 91 ? 5.075 -9.835 3.187 1.00 91.94 91 ASN A O 1
ATOM 664 N N . PRO A 1 92 ? 3.142 -10.662 4.009 1.00 92.00 92 PRO A N 1
ATOM 665 C CA . PRO A 1 92 ? 3.384 -10.206 5.367 1.00 92.00 92 PRO A CA 1
ATOM 666 C C . PRO A 1 92 ? 4.604 -10.886 5.971 1.00 92.00 92 PRO A C 1
ATOM 668 O O . PRO A 1 92 ? 4.703 -12.112 5.998 1.00 92.00 92 PRO A O 1
ATOM 671 N N . VAL A 1 93 ? 5.521 -10.075 6.485 1.00 91.19 93 VAL A N 1
ATOM 672 C CA . VAL A 1 93 ? 6.665 -10.550 7.279 1.00 91.19 93 VAL A CA 1
ATOM 673 C C . VAL A 1 93 ? 6.462 -10.284 8.768 1.00 91.19 93 VAL A C 1
ATOM 675 O O . VAL A 1 93 ? 7.151 -10.862 9.606 1.00 91.19 93 VAL A O 1
ATOM 678 N N . GLU A 1 94 ? 5.477 -9.452 9.114 1.00 87.56 94 GLU A N 1
ATOM 679 C CA . GLU A 1 94 ? 5.160 -9.107 10.489 1.00 87.56 94 GLU A CA 1
ATOM 680 C C . GLU A 1 94 ? 3.738 -9.531 10.869 1.00 87.56 94 GLU A C 1
ATOM 682 O O . GLU A 1 94 ? 2.774 -9.225 10.175 1.00 87.56 94 GLU A O 1
ATOM 687 N N . LYS A 1 95 ? 3.587 -10.189 12.028 1.00 83.94 95 LYS A N 1
ATOM 688 C CA . LYS A 1 95 ? 2.304 -10.755 12.504 1.00 83.94 95 LYS A CA 1
ATOM 689 C C . LYS A 1 95 ? 1.172 -9.732 12.634 1.00 83.94 95 LYS A C 1
ATOM 691 O O . LYS A 1 95 ? 0.005 -10.102 12.640 1.00 83.94 95 LYS A O 1
ATOM 696 N N . ARG A 1 96 ? 1.527 -8.457 12.800 1.00 86.62 96 ARG A N 1
ATOM 697 C CA . ARG A 1 96 ? 0.588 -7.335 12.921 1.00 86.62 96 ARG A CA 1
ATOM 698 C C . ARG A 1 96 ? -0.058 -6.956 11.588 1.00 86.62 96 ARG A C 1
ATOM 700 O O . ARG A 1 96 ? -1.034 -6.213 11.601 1.00 86.62 96 ARG A O 1
ATOM 707 N N . VAL A 1 97 ? 0.475 -7.443 10.468 1.00 87.50 97 VAL A N 1
ATOM 708 C CA . VAL A 1 97 ? -0.064 -7.219 9.129 1.00 87.50 97 VAL A CA 1
ATOM 709 C C . VAL A 1 97 ? -0.816 -8.475 8.685 1.00 87.50 97 VAL A C 1
ATOM 711 O O . VAL A 1 97 ? -0.190 -9.472 8.332 1.00 87.50 97 VAL A O 1
ATOM 714 N N . PRO A 1 98 ? -2.160 -8.468 8.733 1.00 77.75 98 PRO A N 1
ATOM 715 C CA . PRO A 1 98 ? -2.954 -9.666 8.470 1.00 77.75 98 PRO A CA 1
AT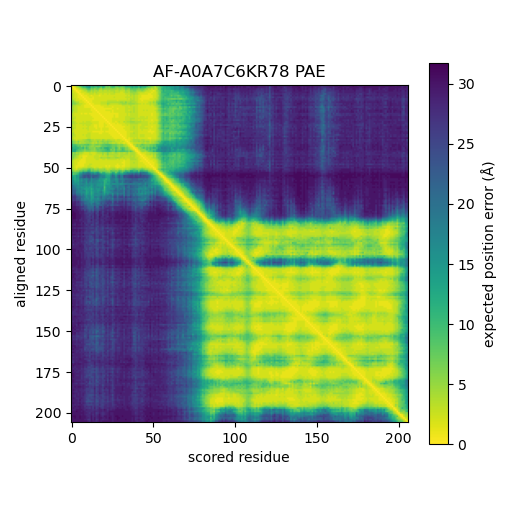OM 716 C C . PRO A 1 98 ? -3.112 -9.975 6.977 1.00 77.75 98 PRO A C 1
ATOM 718 O O . PRO A 1 98 ? -3.503 -11.085 6.631 1.00 77.75 98 PRO A O 1
ATOM 721 N N . ASN A 1 99 ? -2.836 -9.007 6.100 1.00 82.69 99 ASN A N 1
ATOM 722 C CA . ASN A 1 99 ? -3.159 -9.081 4.682 1.00 82.69 99 ASN A CA 1
ATOM 723 C C . ASN A 1 99 ? -1.946 -8.728 3.811 1.00 82.69 99 ASN A C 1
ATOM 725 O O . ASN A 1 99 ? -1.165 -7.848 4.178 1.00 82.69 99 ASN A O 1
ATOM 729 N N . PRO A 1 100 ? -1.789 -9.383 2.651 1.00 84.12 100 PRO A N 1
ATOM 730 C CA . PRO A 1 100 ? -0.722 -9.074 1.714 1.00 84.12 100 PRO A CA 1
ATOM 731 C C . PRO A 1 100 ? -0.945 -7.742 0.979 1.00 84.12 100 PRO A C 1
ATOM 733 O O . PRO A 1 100 ? -2.045 -7.183 0.949 1.00 84.12 100 PRO A O 1
ATOM 736 N N . GLY A 1 101 ? 0.116 -7.255 0.339 1.00 86.31 101 GLY A N 1
ATOM 737 C CA . GLY A 1 101 ? 0.048 -6.200 -0.674 1.00 86.31 101 GLY A CA 1
ATOM 738 C C . GLY A 1 101 ? 0.182 -6.752 -2.093 1.00 86.31 101 GLY A C 1
ATOM 739 O O . GLY A 1 101 ? 0.451 -7.933 -2.294 1.00 86.31 101 GLY A O 1
ATOM 740 N N . VAL A 1 102 ? 0.033 -5.883 -3.084 1.00 86.19 102 VAL A N 1
ATOM 741 C CA . VAL A 1 102 ? 0.218 -6.175 -4.507 1.00 86.19 102 VAL A CA 1
ATOM 742 C C . VAL A 1 102 ? 1.091 -5.091 -5.124 1.00 86.19 102 VAL A C 1
ATOM 744 O O . VAL A 1 102 ? 0.937 -3.902 -4.835 1.00 86.19 102 VAL A O 1
ATOM 747 N N . VAL A 1 103 ? 1.998 -5.509 -5.999 1.00 84.94 103 VAL A N 1
ATOM 748 C CA . VAL A 1 103 ? 2.780 -4.622 -6.855 1.00 84.94 103 VAL A CA 1
ATOM 749 C C . VAL A 1 103 ? 2.414 -4.892 -8.298 1.00 84.94 103 VAL A C 1
ATOM 751 O O . VAL A 1 103 ? 2.426 -6.039 -8.739 1.00 84.94 103 VAL A O 1
ATOM 754 N N . LEU A 1 104 ? 2.133 -3.817 -9.027 1.00 80.56 104 LEU A N 1
ATOM 755 C CA . LEU A 1 104 ? 2.018 -3.817 -10.477 1.00 80.56 104 LEU A CA 1
ATOM 756 C C . LEU A 1 104 ? 3.182 -2.996 -11.022 1.00 80.56 104 LEU A C 1
ATOM 758 O O . LEU A 1 104 ? 3.299 -1.809 -10.725 1.00 80.56 104 LEU A O 1
ATOM 762 N N . SER A 1 105 ? 4.065 -3.616 -11.793 1.00 78.50 105 SER A N 1
ATOM 763 C CA . SER A 1 105 ? 5.227 -2.935 -12.361 1.00 78.50 105 SER A CA 1
ATOM 764 C C . SER A 1 105 ? 5.313 -3.152 -13.860 1.00 78.50 105 SER A C 1
ATOM 766 O O . SER A 1 105 ? 5.291 -4.293 -14.325 1.00 78.50 105 SER A O 1
ATOM 768 N N . HIS A 1 106 ? 5.493 -2.070 -14.607 1.00 71.12 106 HIS A N 1
ATOM 769 C CA . HIS A 1 106 ? 5.842 -2.147 -16.018 1.00 71.12 106 HIS A CA 1
ATOM 770 C C . HIS A 1 106 ? 7.373 -2.271 -16.161 1.00 71.12 106 HIS A C 1
ATOM 772 O O . HIS A 1 106 ? 8.080 -1.429 -15.616 1.00 71.12 106 HIS A O 1
ATOM 778 N N . PRO A 1 107 ? 7.923 -3.295 -16.836 1.00 60.22 107 PRO A N 1
ATOM 779 C CA . PRO A 1 107 ? 9.363 -3.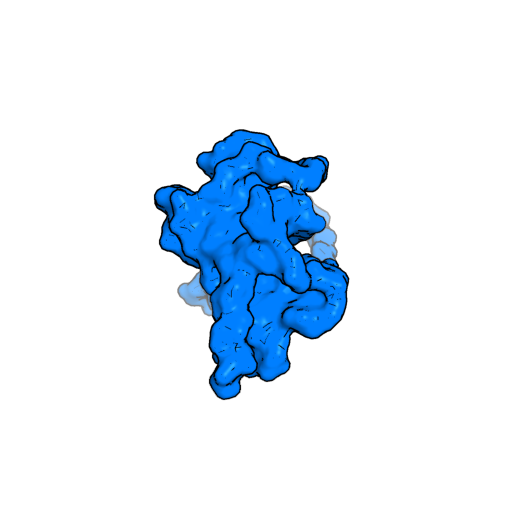503 -16.944 1.00 60.22 107 PRO A CA 1
ATOM 780 C C . PRO A 1 107 ? 10.017 -2.795 -18.143 1.00 60.22 107 PRO A C 1
ATOM 782 O O . PRO A 1 107 ? 11.238 -2.873 -18.264 1.00 60.22 107 PRO A O 1
ATOM 785 N N . ALA A 1 108 ? 9.264 -2.120 -19.026 1.00 54.91 108 ALA A N 1
ATOM 786 C CA . ALA A 1 108 ? 9.883 -1.307 -20.079 1.00 54.91 108 ALA A CA 1
ATOM 787 C C . ALA A 1 108 ? 10.688 -0.144 -19.469 1.00 54.91 108 ALA A C 1
ATOM 789 O O . ALA A 1 108 ? 10.478 0.220 -18.315 1.00 54.91 108 ALA A O 1
ATOM 790 N N . GLU A 1 109 ? 11.618 0.424 -20.236 1.00 51.97 109 GLU A N 1
ATOM 791 C CA . GLU A 1 109 ? 12.737 1.270 -19.782 1.00 51.97 109 GLU A CA 1
ATOM 792 C C . GLU A 1 109 ? 12.380 2.503 -18.916 1.00 51.97 109 GLU A C 1
ATOM 794 O O . GLU A 1 109 ? 13.269 3.071 -18.300 1.00 51.97 109 GLU A O 1
ATOM 799 N N . THR A 1 110 ? 11.110 2.888 -18.770 1.00 57.28 110 THR A N 1
ATOM 800 C CA . THR A 1 110 ? 10.635 3.959 -17.862 1.00 57.28 110 THR A CA 1
ATOM 801 C C . THR A 1 110 ? 9.675 3.467 -16.764 1.00 57.28 110 THR A C 1
ATOM 803 O O . THR A 1 110 ? 8.901 4.230 -16.198 1.00 57.28 110 THR A O 1
ATOM 806 N N . GLY A 1 111 ? 9.724 2.175 -16.441 1.00 67.31 111 GLY A N 1
ATOM 807 C CA . GLY A 1 111 ? 8.765 1.433 -15.626 1.00 67.31 111 GLY A CA 1
ATOM 808 C C . GLY A 1 111 ? 8.084 2.169 -14.470 1.00 67.31 111 GLY A C 1
ATOM 809 O O . GLY A 1 111 ? 8.699 2.495 -13.453 1.00 67.31 111 GLY A O 1
ATOM 810 N N . HIS A 1 112 ? 6.766 2.344 -14.577 1.00 80.94 112 HIS A N 1
ATOM 811 C CA . HIS A 1 112 ? 5.944 2.719 -13.434 1.00 80.94 112 HIS A CA 1
ATOM 812 C C . HIS A 1 112 ? 5.797 1.530 -12.487 1.00 80.94 112 HIS A C 1
ATOM 814 O O . HIS A 1 112 ? 5.403 0.434 -12.897 1.00 80.94 112 HIS A O 1
ATOM 820 N N . VAL A 1 113 ? 6.081 1.767 -11.210 1.00 87.00 113 VAL A N 1
ATOM 821 C CA . VAL A 1 113 ? 5.817 0.816 -10.132 1.00 87.00 113 VAL A CA 1
ATOM 822 C C . VAL A 1 113 ? 4.647 1.347 -9.324 1.00 87.00 113 VAL A C 1
ATOM 824 O O . VAL A 1 113 ? 4.741 2.410 -8.714 1.00 87.00 113 VAL A O 1
ATOM 827 N N . PHE A 1 114 ? 3.551 0.603 -9.330 1.00 89.00 114 PHE A N 1
ATOM 828 C CA . PHE A 1 114 ? 2.370 0.834 -8.514 1.00 89.00 114 PHE A CA 1
ATOM 829 C C . PHE A 1 114 ? 2.398 -0.143 -7.351 1.00 89.00 114 PHE A C 1
ATOM 831 O O . PHE A 1 114 ? 2.577 -1.347 -7.542 1.00 89.00 114 PHE A O 1
ATOM 838 N N . VAL A 1 115 ? 2.201 0.371 -6.146 1.00 91.00 115 VAL A N 1
ATOM 839 C CA . VAL A 1 115 ? 2.150 -0.437 -4.931 1.00 91.00 115 VAL A CA 1
ATOM 840 C C . VAL A 1 115 ? 0.812 -0.182 -4.274 1.00 91.00 115 VAL A C 1
ATOM 842 O O . VAL A 1 115 ? 0.473 0.967 -3.997 1.00 91.00 115 VAL A O 1
ATOM 845 N N . ALA A 1 116 ? 0.067 -1.249 -4.024 1.00 89.81 116 ALA A N 1
ATOM 846 C CA . ALA A 1 116 ? -1.195 -1.214 -3.308 1.00 89.81 116 ALA A CA 1
ATOM 847 C C . ALA A 1 116 ? -1.152 -2.217 -2.156 1.00 89.81 116 ALA A C 1
ATOM 849 O O . ALA A 1 116 ? -0.642 -3.326 -2.284 1.00 89.81 116 ALA A O 1
ATOM 850 N N . THR A 1 117 ? -1.695 -1.838 -1.012 1.00 88.44 117 THR A N 1
ATOM 851 C CA . THR A 1 117 ? -1.780 -2.701 0.172 1.00 88.44 117 THR A CA 1
ATOM 852 C C . THR A 1 117 ? -3.195 -2.667 0.717 1.00 88.44 117 THR A C 1
ATOM 854 O O . THR A 1 117 ? -3.897 -1.669 0.551 1.00 88.44 117 THR A O 1
ATOM 857 N N . MET A 1 118 ? -3.615 -3.752 1.361 1.00 83.44 118 MET A N 1
ATOM 858 C CA . MET A 1 118 ? -4.960 -3.895 1.909 1.00 83.44 118 MET A CA 1
ATOM 859 C C . MET A 1 118 ? -4.905 -4.202 3.395 1.00 83.44 118 MET A C 1
ATOM 861 O O . MET A 1 118 ? -4.080 -4.996 3.826 1.00 83.44 118 MET A O 1
ATOM 865 N N . GLY A 1 119 ? -5.809 -3.611 4.177 1.00 84.06 119 GLY A N 1
ATOM 866 C CA . GLY A 1 119 ? -5.948 -3.908 5.604 1.00 84.06 119 GLY A CA 1
ATOM 867 C C . GLY A 1 119 ? -4.671 -3.692 6.422 1.00 84.06 119 GLY A C 1
ATOM 868 O O . GLY A 1 119 ? -4.476 -4.373 7.430 1.00 84.06 119 GLY A O 1
ATOM 869 N N . MET A 1 120 ? -3.805 -2.772 5.990 1.00 89.81 120 MET A N 1
ATOM 870 C CA . MET A 1 120 ? -2.645 -2.358 6.768 1.00 89.81 120 MET A CA 1
ATOM 871 C C . MET A 1 120 ? -3.125 -1.603 8.012 1.00 89.81 120 MET A C 1
ATOM 873 O O . MET A 1 120 ? -3.985 -0.723 7.893 1.00 89.81 120 MET A O 1
ATOM 877 N N . PRO A 1 121 ? -2.583 -1.901 9.204 1.00 90.38 121 PRO A N 1
ATOM 878 C CA . PRO A 1 121 ? -2.875 -1.112 10.395 1.00 90.38 121 PRO A CA 1
ATOM 879 C C . PRO A 1 121 ? -2.345 0.322 10.246 1.00 90.38 121 PRO A C 1
ATOM 881 O O . PRO A 1 121 ? -1.586 0.634 9.329 1.00 90.38 121 PRO A O 1
ATOM 884 N N . ASP A 1 122 ? -2.728 1.210 11.159 1.00 90.75 122 ASP A N 1
ATOM 885 C CA . ASP A 1 122 ? -2.161 2.559 11.192 1.00 90.75 122 ASP A CA 1
ATOM 886 C C . ASP A 1 122 ? -0.635 2.507 11.458 1.00 90.75 122 ASP A C 1
ATOM 888 O O . ASP A 1 122 ? -0.223 1.761 12.356 1.00 90.75 122 ASP A O 1
ATOM 892 N N . PRO A 1 123 ? 0.211 3.267 10.726 1.00 92.69 123 PRO A N 1
ATOM 893 C CA . PRO A 1 123 ? 1.666 3.262 10.908 1.00 92.69 123 PRO A CA 1
ATOM 894 C C . PRO A 1 123 ? 2.112 3.509 12.355 1.00 92.69 123 PRO A C 1
ATOM 896 O O . PRO A 1 123 ? 3.093 2.910 12.807 1.00 92.69 123 PRO A O 1
ATOM 899 N N . SER A 1 124 ? 1.352 4.300 13.122 1.00 92.44 124 SER A N 1
ATOM 900 C CA . SER A 1 124 ? 1.662 4.603 14.525 1.00 92.44 124 SER A CA 1
ATOM 901 C C . SER A 1 124 ? 1.685 3.363 15.428 1.00 92.44 124 SER A C 1
ATOM 903 O O . SER A 1 124 ? 2.302 3.370 16.495 1.00 92.44 124 SER A O 1
ATOM 905 N N . LYS A 1 125 ? 1.075 2.247 14.996 1.00 91.19 125 LYS A N 1
ATOM 906 C CA . LYS A 1 125 ? 1.112 0.953 15.703 1.00 91.19 125 LYS A CA 1
ATOM 907 C C . LYS A 1 125 ? 2.501 0.307 15.731 1.00 91.19 125 LYS A C 1
ATOM 909 O O . LYS A 1 125 ? 2.712 -0.628 16.510 1.00 91.19 125 LYS A O 1
ATOM 914 N N . PHE A 1 126 ? 3.435 0.779 14.907 1.00 90.31 126 PHE A N 1
ATOM 915 C CA . PHE A 1 126 ? 4.823 0.305 14.877 1.00 90.31 126 PHE A CA 1
ATOM 916 C C . PHE A 1 126 ? 5.805 1.277 15.536 1.00 90.31 126 PHE A C 1
ATOM 918 O O . PHE A 1 126 ? 6.932 0.889 15.830 1.00 90.31 126 PHE A O 1
ATOM 925 N N . GLY A 1 127 ? 5.376 2.508 15.808 1.00 90.00 127 GLY A N 1
ATOM 926 C CA . GLY A 1 127 ? 6.165 3.555 16.449 1.00 90.00 127 GLY A CA 1
ATOM 927 C C . GLY A 1 127 ? 5.410 4.880 16.394 1.00 90.00 127 GLY A C 1
ATOM 928 O O . GLY A 1 127 ? 4.826 5.204 15.366 1.00 90.00 127 GLY A O 1
ATOM 929 N N . SER A 1 128 ? 5.419 5.649 17.485 1.00 88.50 128 SER A N 1
ATOM 930 C CA . SER A 1 128 ? 4.608 6.873 17.631 1.00 88.50 128 SER A CA 1
ATOM 931 C C . SER A 1 128 ? 4.886 7.940 16.576 1.00 88.50 128 SER A C 1
ATOM 933 O O . SER A 1 128 ? 4.014 8.749 16.277 1.00 88.50 128 SER A O 1
ATOM 935 N N . ASP A 1 129 ? 6.094 7.942 16.023 1.00 88.75 129 ASP A N 1
ATOM 936 C CA . ASP A 1 129 ? 6.511 8.943 15.049 1.00 88.75 129 ASP A CA 1
ATOM 937 C C . ASP A 1 129 ? 6.184 8.540 13.601 1.00 88.75 129 ASP A C 1
ATOM 939 O O . ASP A 1 129 ? 6.333 9.360 12.692 1.00 88.75 129 ASP A O 1
ATOM 943 N N . PHE A 1 130 ? 5.779 7.287 13.359 1.00 92.62 130 PHE A N 1
ATOM 944 C CA . PHE A 1 130 ? 5.474 6.799 12.018 1.00 92.62 130 PHE A CA 1
ATOM 945 C C . PHE A 1 130 ? 4.075 7.225 11.588 1.00 92.62 130 PHE A C 1
ATOM 947 O O . PHE A 1 130 ? 3.097 7.050 12.313 1.00 92.62 130 PHE A O 1
ATOM 954 N N . ASN A 1 131 ? 3.979 7.769 10.379 1.00 91.12 131 ASN A N 1
ATOM 955 C CA . ASN A 1 131 ? 2.744 8.341 9.846 1.00 91.12 131 ASN A CA 1
ATOM 956 C C . ASN A 1 131 ? 2.504 8.025 8.365 1.00 91.12 131 ASN A C 1
ATOM 958 O O . ASN A 1 131 ? 1.510 8.477 7.795 1.00 91.12 131 ASN A O 1
ATOM 962 N N . ILE A 1 132 ? 3.399 7.265 7.738 1.00 91.62 132 ILE A N 1
ATOM 963 C CA . ILE A 1 132 ? 3.284 6.851 6.344 1.00 91.62 132 ILE A CA 1
ATOM 964 C C . ILE A 1 132 ? 3.822 5.432 6.174 1.00 91.62 132 ILE A C 1
ATOM 966 O O . ILE A 1 132 ? 4.613 4.977 6.993 1.00 91.62 132 ILE A O 1
ATOM 970 N N . TYR A 1 133 ? 3.398 4.730 5.126 1.00 95.50 133 TYR A N 1
ATOM 971 C CA . TYR A 1 133 ? 4.105 3.541 4.660 1.00 95.50 133 TYR A CA 1
ATOM 972 C C . TYR A 1 133 ? 4.956 3.886 3.455 1.00 95.50 133 TYR A C 1
ATOM 974 O O . TYR A 1 133 ? 4.479 4.552 2.541 1.00 95.50 133 TYR A O 1
ATOM 982 N N . THR A 1 134 ? 6.170 3.361 3.407 1.00 95.81 134 THR A N 1
ATOM 983 C CA . THR A 1 134 ? 7.072 3.552 2.277 1.00 95.81 134 THR A CA 1
ATOM 984 C C . THR A 1 134 ? 7.463 2.204 1.706 1.00 95.81 134 THR A C 1
ATOM 986 O O . THR A 1 134 ? 7.888 1.298 2.424 1.00 95.81 134 THR A O 1
ATOM 989 N N . ALA A 1 135 ? 7.293 2.061 0.395 1.00 95.31 135 ALA A N 1
ATOM 990 C CA . ALA A 1 135 ? 7.722 0.894 -0.350 1.00 95.31 135 ALA A CA 1
ATOM 991 C C . ALA A 1 135 ? 9.132 1.128 -0.904 1.00 95.31 135 ALA A C 1
ATOM 993 O O . ALA A 1 135 ? 9.342 1.929 -1.814 1.00 95.31 135 ALA A O 1
ATOM 994 N N . TRP A 1 136 ? 10.098 0.418 -0.339 1.00 94.62 136 TRP A N 1
ATOM 995 C CA . TRP A 1 136 ? 11.513 0.474 -0.662 1.00 94.62 136 TRP A CA 1
ATOM 996 C C . TRP A 1 136 ? 11.862 -0.498 -1.765 1.00 94.62 136 TRP A C 1
ATOM 998 O O . TRP A 1 136 ? 11.612 -1.694 -1.651 1.00 94.62 136 TRP A O 1
ATOM 1008 N N . ILE A 1 137 ? 12.500 0.014 -2.803 1.00 92.00 137 ILE A N 1
ATOM 1009 C CA . ILE A 1 137 ? 12.919 -0.738 -3.976 1.00 92.00 137 ILE A CA 1
ATOM 1010 C C . ILE A 1 137 ? 14.408 -1.001 -3.827 1.00 92.00 137 ILE A C 1
ATOM 1012 O O . ILE A 1 137 ? 15.233 -0.087 -3.906 1.00 92.00 137 ILE A O 1
ATOM 1016 N N . LEU A 1 138 ? 14.728 -2.261 -3.557 1.00 90.88 138 LEU A N 1
ATOM 1017 C CA . LEU A 1 138 ? 16.029 -2.703 -3.083 1.00 90.88 138 LEU A CA 1
ATOM 1018 C C . LEU A 1 138 ? 16.789 -3.438 -4.186 1.00 90.88 138 LEU A C 1
ATOM 1020 O O . LEU A 1 138 ? 16.232 -4.253 -4.935 1.00 90.88 138 LEU A O 1
ATOM 1024 N N . MET A 1 139 ? 18.088 -3.180 -4.249 1.00 88.56 139 MET A N 1
ATOM 1025 C CA . MET A 1 139 ? 19.024 -3.969 -5.045 1.00 88.56 139 MET A CA 1
ATOM 1026 C C . MET A 1 139 ? 19.236 -5.364 -4.429 1.00 88.56 139 MET A C 1
ATOM 1028 O O . MET A 1 139 ? 18.764 -5.662 -3.328 1.00 88.56 139 MET A O 1
ATOM 1032 N N . ARG A 1 140 ? 19.951 -6.247 -5.141 1.00 83.69 140 ARG A N 1
ATOM 1033 C CA . ARG A 1 140 ? 20.266 -7.616 -4.670 1.00 83.69 140 ARG A CA 1
ATOM 1034 C C . ARG A 1 140 ? 21.042 -7.652 -3.352 1.00 83.69 140 ARG A C 1
ATOM 1036 O O . ARG A 1 140 ? 20.864 -8.587 -2.577 1.00 83.69 140 ARG A O 1
ATOM 1043 N N . ASP A 1 141 ? 21.879 -6.650 -3.110 1.00 86.62 141 ASP A N 1
ATOM 1044 C CA . ASP A 1 141 ? 22.652 -6.476 -1.875 1.00 86.62 141 ASP A CA 1
ATOM 1045 C C . ASP A 1 141 ? 21.814 -5.914 -0.706 1.00 86.62 141 ASP A C 1
ATOM 1047 O O . ASP A 1 141 ? 22.308 -5.811 0.412 1.00 86.62 141 ASP A O 1
ATOM 1051 N N . GLY A 1 142 ? 20.537 -5.582 -0.941 1.00 85.56 142 GLY A N 1
ATOM 1052 C CA . GLY A 1 142 ? 19.637 -4.988 0.047 1.00 85.56 142 GLY A CA 1
ATOM 1053 C C . GLY A 1 142 ? 19.694 -3.462 0.118 1.00 85.56 142 GLY A C 1
ATOM 1054 O O . GLY A 1 142 ? 18.924 -2.877 0.878 1.00 85.56 142 GLY A O 1
ATOM 1055 N N . THR A 1 143 ? 20.538 -2.807 -0.681 1.00 89.12 143 THR A N 1
ATOM 1056 C CA . THR A 1 143 ? 20.662 -1.348 -0.685 1.00 89.12 143 THR A CA 1
ATOM 1057 C C . THR A 1 143 ? 19.414 -0.694 -1.299 1.00 89.12 143 THR A C 1
ATOM 1059 O O . THR A 1 143 ? 19.007 -1.075 -2.408 1.00 89.12 143 THR A O 1
ATOM 1062 N N . PRO A 1 144 ? 18.797 0.306 -0.637 1.00 90.62 144 PRO A N 1
ATOM 1063 C CA . PRO A 1 144 ? 17.682 1.055 -1.206 1.00 90.62 144 PRO A CA 1
ATOM 1064 C C . PRO A 1 144 ? 18.108 1.897 -2.410 1.00 90.62 144 PRO A C 1
ATOM 1066 O O . PRO A 1 144 ? 18.970 2.767 -2.309 1.00 90.62 144 PRO A O 1
ATOM 1069 N N . ARG A 1 145 ? 17.472 1.660 -3.561 1.00 88.44 145 ARG A N 1
ATOM 1070 C CA . ARG A 1 145 ? 17.703 2.417 -4.804 1.00 88.44 145 ARG A CA 1
ATOM 1071 C C . ARG A 1 145 ? 16.621 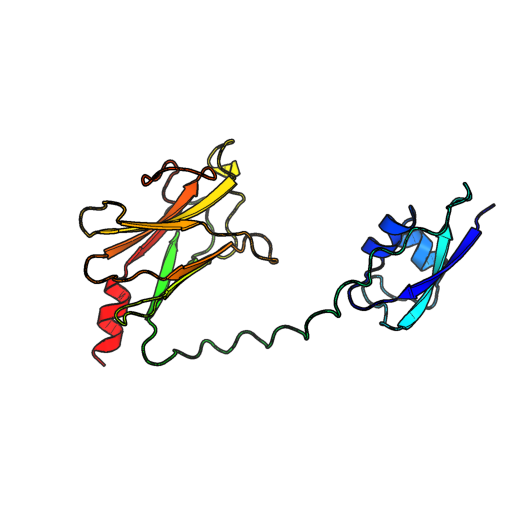3.454 -5.059 1.00 88.44 145 ARG A C 1
ATOM 1073 O O . ARG A 1 145 ? 16.891 4.518 -5.607 1.00 88.44 145 ARG A O 1
ATOM 1080 N N . ASN A 1 146 ? 15.380 3.124 -4.722 1.00 89.75 146 ASN A N 1
ATOM 1081 C CA . ASN A 1 146 ? 14.238 4.016 -4.869 1.00 89.75 146 ASN A CA 1
ATOM 1082 C C . ASN A 1 146 ? 13.220 3.739 -3.764 1.00 89.75 146 ASN A C 1
ATOM 1084 O O . ASN A 1 146 ? 13.289 2.707 -3.095 1.00 89.75 146 ASN A O 1
ATOM 1088 N N . PHE A 1 147 ? 12.277 4.651 -3.588 1.00 93.12 147 PHE A N 1
ATOM 1089 C CA . PHE A 1 147 ? 11.182 4.479 -2.651 1.00 93.12 147 PHE A CA 1
ATOM 1090 C C . PHE A 1 147 ? 9.914 5.158 -3.157 1.00 93.12 147 PHE A C 1
ATOM 1092 O O . PHE A 1 147 ? 9.967 6.111 -3.949 1.00 93.12 147 PHE A O 1
ATOM 1099 N N . ILE A 1 148 ? 8.784 4.639 -2.691 1.00 92.06 148 ILE A N 1
ATOM 1100 C CA . ILE A 1 148 ? 7.447 5.131 -2.993 1.00 92.06 148 ILE A CA 1
ATOM 1101 C C . ILE A 1 148 ? 6.718 5.330 -1.671 1.00 92.06 148 ILE A C 1
ATOM 1103 O O . ILE A 1 148 ? 6.368 4.365 -0.994 1.00 92.06 148 ILE A O 1
ATOM 1107 N N . ASP A 1 149 ? 6.483 6.587 -1.326 1.00 93.00 149 ASP A N 1
ATOM 1108 C CA . ASP A 1 149 ? 5.665 6.966 -0.182 1.00 93.00 149 ASP A CA 1
ATOM 1109 C C . ASP A 1 149 ? 4.198 6.697 -0.500 1.00 93.00 149 ASP A C 1
ATOM 1111 O O . ASP A 1 149 ? 3.630 7.296 -1.415 1.00 93.00 149 ASP A O 1
ATOM 1115 N N . LEU A 1 150 ? 3.584 5.766 0.221 1.00 92.44 150 LEU A N 1
ATOM 1116 C CA . LEU A 1 150 ? 2.198 5.372 0.016 1.00 92.44 150 LEU A CA 1
ATOM 1117 C C . LEU A 1 150 ? 1.266 6.366 0.700 1.00 92.44 150 LEU A C 1
ATOM 1119 O O . LEU A 1 150 ? 1.502 6.780 1.833 1.00 92.44 150 LEU A O 1
ATOM 1123 N N . ALA A 1 151 ? 0.166 6.710 0.042 1.00 89.19 151 ALA A N 1
ATOM 1124 C CA . ALA A 1 151 ? -0.883 7.516 0.646 1.00 89.19 151 ALA A CA 1
ATOM 1125 C C . ALA A 1 151 ? -2.039 6.612 1.096 1.00 89.19 151 ALA A C 1
ATOM 1127 O O . ALA A 1 151 ? -2.320 5.611 0.427 1.00 89.19 151 ALA A O 1
ATOM 1128 N N . PRO A 1 152 ? -2.733 6.949 2.196 1.00 85.00 152 PRO A N 1
ATOM 1129 C CA . PRO A 1 152 ? -3.975 6.272 2.527 1.00 85.00 152 PRO A CA 1
ATOM 1130 C C . PRO A 1 152 ? -4.993 6.554 1.417 1.00 85.00 152 PRO A C 1
ATOM 1132 O O . PRO A 1 152 ? -5.192 7.702 1.011 1.00 85.00 152 PRO A O 1
ATOM 1135 N N . ALA A 1 153 ? -5.627 5.504 0.907 1.00 83.06 153 ALA A N 1
ATOM 1136 C CA . ALA A 1 153 ? -6.749 5.636 -0.008 1.00 83.06 153 ALA A CA 1
ATOM 1137 C C . ALA A 1 153 ? -8.046 5.899 0.774 1.00 83.06 153 ALA A C 1
ATOM 1139 O O . ALA A 1 153 ? -8.077 5.914 2.002 1.00 83.06 153 ALA A O 1
ATOM 1140 N N . GLN A 1 154 ? -9.150 6.080 0.048 1.00 80.56 154 GLN A N 1
ATOM 1141 C CA . GLN A 1 154 ? -10.472 6.300 0.649 1.00 80.56 154 GLN A CA 1
ATOM 1142 C C . GLN A 1 154 ? -10.968 5.093 1.464 1.00 80.56 154 GLN A C 1
ATOM 1144 O O . GLN A 1 154 ? -11.818 5.244 2.338 1.00 80.56 154 GLN A O 1
ATOM 1149 N N . LEU A 1 155 ? -10.441 3.898 1.185 1.00 75.81 155 LEU A N 1
ATOM 1150 C CA . LEU A 1 155 ? -10.771 2.681 1.916 1.00 75.81 155 LEU A CA 1
ATOM 1151 C C . LEU A 1 155 ? -9.859 2.532 3.148 1.00 75.81 155 LEU A C 1
ATOM 1153 O O . LEU A 1 155 ? -8.634 2.556 2.995 1.00 75.81 155 LEU A O 1
ATOM 1157 N N . PRO A 1 156 ? -10.416 2.335 4.360 1.00 76.81 156 PRO A N 1
ATOM 1158 C CA . PRO A 1 156 ? -9.624 2.147 5.571 1.00 76.81 156 PRO A CA 1
ATOM 1159 C C . PRO A 1 156 ? -8.600 1.015 5.441 1.00 76.81 156 PRO A C 1
ATOM 1161 O O . PRO A 1 156 ? -8.920 -0.089 5.001 1.00 76.81 156 PRO A O 1
ATOM 1164 N N . GLY A 1 157 ? -7.356 1.290 5.837 1.00 80.56 157 GLY A N 1
ATOM 1165 C CA . GLY A 1 157 ? -6.251 0.330 5.762 1.00 80.56 157 GLY A CA 1
ATOM 1166 C C . GLY A 1 157 ? -5.744 0.053 4.345 1.00 80.56 157 GLY A C 1
ATOM 1167 O O . GLY A 1 157 ? -4.872 -0.799 4.175 1.00 80.56 157 GLY A O 1
ATOM 1168 N N . PHE A 1 158 ? -6.257 0.751 3.330 1.00 86.62 158 PHE A N 1
ATOM 1169 C CA . PHE A 1 158 ? -5.749 0.669 1.970 1.00 86.62 158 PHE A CA 1
ATOM 1170 C C . PHE A 1 158 ? -4.719 1.772 1.747 1.00 86.62 158 PHE A C 1
ATOM 1172 O O . PHE A 1 158 ? -5.025 2.951 1.924 1.00 86.62 158 PHE A O 1
ATOM 1179 N N . TRP A 1 159 ? -3.504 1.398 1.357 1.00 91.19 159 TRP A N 1
ATOM 1180 C CA . TRP A 1 159 ? -2.442 2.356 1.051 1.00 91.19 159 TRP A CA 1
ATOM 1181 C C . TRP A 1 159 ? -1.932 2.117 -0.349 1.00 91.19 159 TRP A C 1
ATOM 1183 O O . TRP A 1 159 ? -1.627 0.978 -0.711 1.00 91.19 159 TRP A O 1
ATOM 1193 N N . VAL A 1 160 ? -1.854 3.189 -1.127 1.00 92.69 160 VAL A N 1
ATOM 1194 C CA . VAL A 1 160 ? -1.506 3.120 -2.539 1.00 92.69 160 VAL A CA 1
ATOM 1195 C C . VAL A 1 160 ? -0.697 4.333 -2.946 1.00 92.69 160 VAL A C 1
ATOM 1197 O O . VAL A 1 160 ? -0.971 5.455 -2.521 1.00 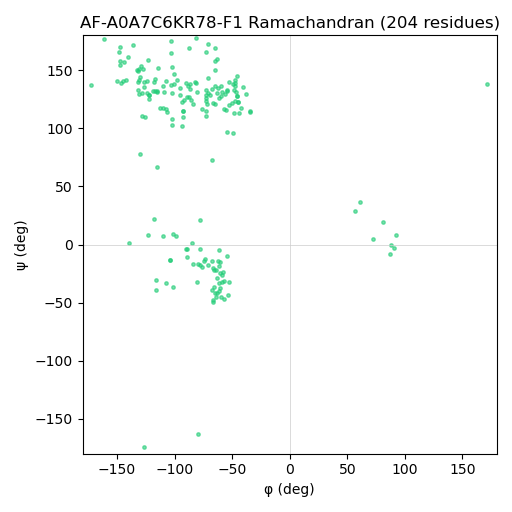92.69 160 VAL A O 1
ATOM 1200 N N . ASN A 1 161 ? 0.300 4.106 -3.787 1.00 89.56 161 ASN A N 1
ATOM 1201 C CA . ASN A 1 161 ? 0.878 5.142 -4.626 1.00 89.56 161 ASN A CA 1
ATOM 1202 C C . 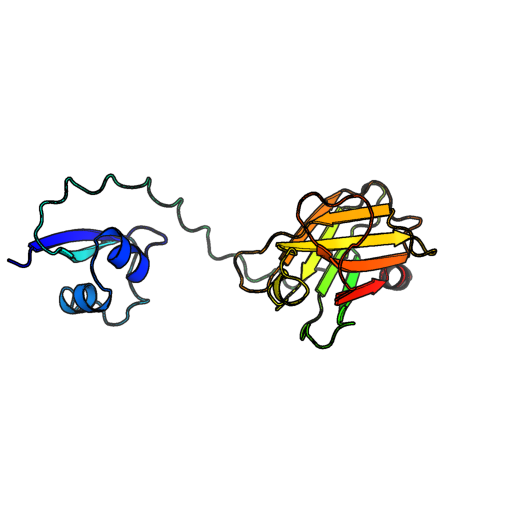ASN A 1 161 ? 1.658 4.484 -5.769 1.00 89.56 161 ASN A C 1
ATOM 1204 O O . ASN A 1 161 ? 1.779 3.258 -5.851 1.00 89.56 161 ASN A O 1
ATOM 1208 N N . HIS A 1 162 ? 2.195 5.306 -6.656 1.00 90.06 162 HIS A N 1
ATOM 1209 C CA . HIS A 1 162 ? 3.055 4.872 -7.733 1.00 90.06 162 HIS A CA 1
ATOM 1210 C C . HIS A 1 162 ? 4.199 5.850 -7.939 1.00 90.06 162 HIS A C 1
ATOM 1212 O O . HIS A 1 162 ? 4.155 7.001 -7.501 1.00 90.06 162 HIS A O 1
ATOM 1218 N N . LYS A 1 163 ? 5.236 5.378 -8.618 1.00 87.31 163 LYS A N 1
ATOM 1219 C CA . LYS A 1 163 ? 6.352 6.212 -9.041 1.00 87.31 163 LYS A CA 1
ATOM 1220 C C . LYS A 1 163 ? 6.889 5.701 -10.360 1.00 87.31 163 LYS A C 1
ATOM 1222 O O . LYS A 1 163 ? 7.004 4.492 -10.560 1.00 87.31 163 LYS A O 1
ATOM 1227 N N . GLU A 1 164 ? 7.209 6.625 -11.251 1.00 85.38 164 GLU A N 1
ATOM 1228 C CA . GLU A 1 164 ? 7.990 6.317 -12.441 1.00 85.38 164 GLU A CA 1
ATOM 1229 C C . GLU A 1 164 ? 9.440 6.059 -12.033 1.00 85.38 164 GLU A C 1
ATOM 1231 O O . GLU A 1 164 ? 10.055 6.860 -11.318 1.00 85.38 164 GLU A O 1
ATOM 1236 N N . ILE A 1 165 ? 9.976 4.907 -12.428 1.00 82.56 165 ILE A N 1
ATOM 1237 C CA . ILE A 1 165 ? 11.323 4.491 -12.062 1.00 82.56 165 ILE A CA 1
ATOM 1238 C C . ILE A 1 165 ? 12.077 4.166 -13.347 1.00 82.56 165 ILE A C 1
ATOM 1240 O O . ILE A 1 165 ? 11.834 3.120 -13.942 1.00 82.56 165 ILE A O 1
ATOM 1244 N N . PRO A 1 166 ? 13.059 5.002 -13.737 1.00 70.44 166 PRO A N 1
ATOM 1245 C CA . PRO A 1 166 ? 13.746 4.899 -15.029 1.00 70.44 166 PRO A CA 1
ATOM 1246 C C . PRO A 1 166 ? 14.510 3.595 -15.296 1.00 70.44 166 PRO A C 1
ATOM 1248 O O . PRO A 1 166 ? 15.150 3.465 -16.323 1.00 70.44 166 PRO A O 1
ATOM 1251 N N . SER A 1 167 ? 14.594 2.679 -14.330 1.00 74.25 167 SER A N 1
ATOM 1252 C CA . SER A 1 167 ? 15.128 1.333 -14.554 1.00 74.25 167 SER A CA 1
ATOM 1253 C C . SER A 1 167 ? 14.922 0.466 -13.317 1.00 74.25 167 SER A C 1
ATOM 1255 O O . SER A 1 167 ? 15.221 0.897 -12.198 1.00 74.25 167 SER A O 1
ATOM 1257 N N . LEU A 1 168 ? 14.502 -0.780 -13.538 1.00 76.56 168 LEU A N 1
ATOM 1258 C CA . LEU A 1 168 ? 14.434 -1.842 -12.528 1.00 76.56 168 LEU A CA 1
ATOM 1259 C C . LEU A 1 168 ? 15.482 -2.947 -12.759 1.00 76.56 168 LEU A C 1
ATOM 1261 O O . LEU A 1 168 ? 15.478 -3.950 -12.052 1.00 76.56 168 LEU A O 1
ATOM 1265 N N . ALA A 1 169 ? 16.408 -2.768 -13.710 1.00 73.62 169 ALA A N 1
ATOM 1266 C CA . ALA A 1 169 ? 17.323 -3.814 -14.191 1.00 73.62 169 ALA A CA 1
ATOM 1267 C C . ALA A 1 169 ? 18.259 -4.413 -13.115 1.00 73.62 169 ALA A C 1
ATOM 1269 O O . ALA A 1 169 ? 18.848 -5.471 -13.325 1.00 73.62 169 ALA A O 1
ATOM 1270 N N . MET A 1 170 ? 18.395 -3.759 -11.957 1.00 73.75 170 MET A N 1
ATOM 1271 C CA . MET A 1 170 ? 19.241 -4.201 -10.836 1.00 73.75 170 MET A CA 1
ATOM 1272 C C . MET A 1 170 ? 18.468 -4.368 -9.522 1.00 73.75 170 MET A C 1
ATOM 1274 O O . MET A 1 170 ? 19.060 -4.577 -8.461 1.00 73.75 170 MET A O 1
ATOM 1278 N N . THR A 1 171 ? 17.146 -4.265 -9.580 1.00 80.94 171 THR A N 1
ATOM 1279 C CA . THR A 1 171 ? 16.271 -4.406 -8.423 1.00 80.94 171 THR A CA 1
ATOM 1280 C C . THR A 1 171 ? 15.901 -5.876 -8.230 1.00 80.94 171 THR A C 1
ATOM 1282 O O . THR A 1 171 ? 15.581 -6.574 -9.189 1.00 80.94 171 THR A O 1
ATOM 1285 N N . ASP A 1 172 ? 15.929 -6.358 -6.987 1.00 83.25 172 ASP A N 1
ATOM 1286 C CA . ASP A 1 172 ? 15.530 -7.737 -6.652 1.00 83.25 172 ASP A CA 1
ATOM 1287 C C . ASP A 1 172 ? 14.301 -7.781 -5.752 1.00 83.25 172 ASP A C 1
ATOM 1289 O O . ASP A 1 172 ? 13.426 -8.630 -5.936 1.00 83.25 172 ASP A O 1
ATOM 1293 N N . LYS A 1 173 ? 14.223 -6.859 -4.788 1.00 89.31 173 LYS A N 1
ATOM 1294 C CA . LYS A 1 173 ? 13.220 -6.902 -3.726 1.00 89.31 173 LYS A CA 1
ATOM 1295 C C . LYS A 1 173 ? 12.499 -5.583 -3.593 1.00 89.31 173 LYS A C 1
ATOM 1297 O O . LYS A 1 173 ? 13.046 -4.517 -3.872 1.00 89.31 173 LYS A O 1
ATOM 1302 N N . ILE A 1 174 ? 11.284 -5.680 -3.092 1.00 92.69 174 ILE A N 1
ATOM 1303 C CA . ILE A 1 174 ? 10.540 -4.552 -2.567 1.00 92.69 174 ILE A CA 1
ATOM 1304 C C . ILE A 1 174 ? 10.090 -4.886 -1.153 1.00 92.69 174 ILE A C 1
ATOM 1306 O O . ILE A 1 174 ? 9.648 -6.004 -0.876 1.00 92.69 174 ILE A O 1
ATOM 1310 N N . ARG A 1 175 ? 10.248 -3.926 -0.247 1.00 94.81 175 ARG A N 1
ATOM 1311 C CA . ARG A 1 175 ? 9.818 -4.049 1.145 1.00 94.81 175 ARG A CA 1
ATOM 1312 C C . ARG A 1 175 ? 9.015 -2.835 1.543 1.00 94.81 175 ARG A C 1
ATOM 1314 O O . ARG A 1 175 ? 9.368 -1.730 1.161 1.00 94.81 175 ARG A O 1
ATOM 1321 N N . VAL A 1 176 ? 7.970 -3.031 2.328 1.00 96.31 176 VAL A N 1
ATOM 1322 C CA . VAL A 1 176 ? 7.196 -1.923 2.895 1.00 96.31 176 VAL A CA 1
ATOM 1323 C C . VAL A 1 176 ? 7.582 -1.763 4.354 1.00 96.31 176 VAL A C 1
ATOM 1325 O O . VAL A 1 176 ? 7.709 -2.766 5.061 1.00 96.31 176 VAL A O 1
ATOM 1328 N N . THR A 1 177 ? 7.758 -0.524 4.797 1.00 95.75 177 THR A N 1
ATOM 1329 C CA . THR A 1 177 ? 7.986 -0.159 6.200 1.00 95.75 177 THR A CA 1
ATOM 1330 C C . THR A 1 177 ? 7.079 1.008 6.593 1.00 95.75 177 THR A C 1
ATOM 1332 O O . THR A 1 177 ? 6.720 1.818 5.735 1.00 95.75 177 THR A O 1
ATOM 1335 N N . PRO A 1 178 ? 6.666 1.114 7.865 1.00 95.62 178 PRO A N 1
ATOM 1336 C CA . PRO A 1 178 ? 6.132 2.348 8.414 1.00 95.62 178 PRO A CA 1
ATOM 1337 C C . PRO A 1 178 ? 7.287 3.340 8.603 1.00 95.62 178 PRO A C 1
ATOM 1339 O O . PRO A 1 178 ? 8.339 2.989 9.130 1.00 95.62 178 PRO A O 1
ATOM 1342 N N . GLU A 1 179 ? 7.096 4.577 8.168 1.00 94.25 179 GLU A N 1
ATOM 1343 C CA . GLU A 1 179 ? 8.124 5.612 8.141 1.00 94.25 179 GLU A CA 1
ATOM 1344 C C . GLU A 1 179 ? 7.586 6.951 8.645 1.00 94.25 179 GLU A C 1
ATOM 1346 O O . GLU A 1 179 ? 6.385 7.145 8.871 1.00 94.25 179 GLU A O 1
ATOM 1351 N N . ARG A 1 180 ? 8.505 7.902 8.817 1.00 90.50 180 ARG A N 1
ATOM 1352 C CA . ARG A 1 180 ? 8.188 9.309 9.087 1.00 90.50 180 ARG A CA 1
ATOM 1353 C C . ARG A 1 180 ? 8.194 10.077 7.780 1.00 90.50 180 ARG A C 1
ATOM 1355 O O . ARG A 1 180 ? 9.128 9.936 6.997 1.00 90.50 180 ARG A O 1
ATOM 1362 N N . ARG A 1 181 ? 7.206 10.929 7.529 1.00 80.81 181 ARG A N 1
ATOM 1363 C CA . ARG A 1 181 ? 7.217 11.796 6.339 1.00 80.81 181 ARG A CA 1
ATOM 1364 C C . ARG A 1 181 ? 8.518 12.621 6.274 1.00 80.81 181 ARG A C 1
ATOM 1366 O O . ARG A 1 181 ? 8.907 13.228 7.268 1.00 80.81 181 ARG A O 1
ATOM 1373 N N . GLY A 1 182 ? 9.164 12.658 5.105 1.00 75.69 182 GLY A N 1
ATOM 1374 C CA . GLY A 1 182 ? 10.429 13.382 4.902 1.00 75.69 182 GLY A CA 1
ATOM 1375 C C . GLY A 1 182 ? 11.684 12.636 5.375 1.00 75.69 182 GLY A C 1
ATOM 1376 O O . GLY A 1 182 ? 12.711 13.266 5.616 1.00 75.69 182 GLY A O 1
ATOM 1377 N N . HIS A 1 183 ? 11.607 11.314 5.536 1.00 80.38 183 HIS A N 1
ATOM 1378 C CA . HIS A 1 183 ? 12.769 10.465 5.793 1.00 80.38 183 HIS A CA 1
ATOM 1379 C C . HIS A 1 183 ? 13.750 10.460 4.602 1.00 80.38 183 HIS A C 1
ATOM 1381 O O . HIS A 1 183 ? 13.4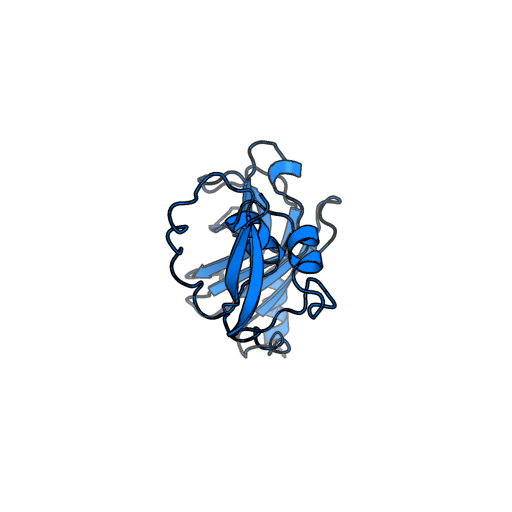00 10.797 3.470 1.00 80.38 183 HIS A O 1
ATOM 1387 N N . GLY A 1 184 ? 15.012 10.120 4.883 1.00 80.81 184 GLY A N 1
ATOM 1388 C CA . GLY A 1 184 ? 16.070 10.011 3.872 1.00 80.81 184 GLY A CA 1
ATOM 1389 C C . GLY A 1 184 ? 16.011 8.693 3.096 1.00 80.81 184 GLY A C 1
ATOM 1390 O O . GLY A 1 184 ? 15.030 7.972 3.148 1.00 80.81 184 GLY A O 1
ATOM 1391 N N . MET A 1 185 ? 17.096 8.321 2.415 1.00 85.50 185 MET A N 1
ATOM 1392 C CA . MET A 1 185 ? 17.155 7.122 1.560 1.00 85.50 185 MET A CA 1
ATOM 1393 C C . MET A 1 185 ? 17.322 5.790 2.322 1.00 85.50 185 MET A C 1
ATOM 1395 O O . MET A 1 185 ? 17.801 4.807 1.761 1.00 85.50 185 MET A O 1
ATOM 1399 N N . SER A 1 186 ? 16.984 5.746 3.611 1.00 87.38 186 SER A N 1
ATOM 1400 C CA . SER A 1 186 ? 17.172 4.559 4.447 1.00 87.38 186 SER A CA 1
ATOM 1401 C C . SER A 1 186 ? 15.901 4.241 5.231 1.00 87.38 186 SER A C 1
ATOM 1403 O O . SER A 1 186 ? 15.373 5.151 5.875 1.00 87.38 186 SER A O 1
ATOM 1405 N N . PRO A 1 187 ? 15.456 2.970 5.245 1.00 90.31 187 PRO A N 1
ATOM 1406 C CA . PRO A 1 187 ? 14.345 2.539 6.080 1.00 90.31 187 PRO A CA 1
ATOM 1407 C C . PRO A 1 187 ? 14.649 2.780 7.558 1.00 90.31 187 PRO A C 1
ATOM 1409 O O . PRO A 1 187 ? 15.758 2.489 8.020 1.00 90.31 187 PRO A O 1
ATOM 1412 N N . MET A 1 188 ? 13.669 3.299 8.293 1.00 89.25 188 MET A N 1
ATOM 1413 C CA . MET A 1 188 ? 13.745 3.516 9.739 1.00 89.25 188 MET A CA 1
ATOM 1414 C C . MET A 1 188 ? 12.874 2.517 10.500 1.00 89.25 188 MET A C 1
ATOM 1416 O O . MET A 1 188 ? 13.208 2.139 11.625 1.00 89.25 188 MET A O 1
ATOM 1420 N N . GLY A 1 189 ? 11.750 2.112 9.904 1.00 89.25 189 GLY A N 1
ATOM 1421 C CA . GLY A 1 189 ? 10.810 1.168 10.497 1.00 89.25 189 GLY A CA 1
ATOM 1422 C C . GLY A 1 189 ? 11.142 -0.301 10.218 1.00 89.25 189 GLY A C 1
ATOM 1423 O O . GLY A 1 189 ? 11.987 -0.618 9.375 1.00 89.25 189 GLY A O 1
ATOM 1424 N N . PRO A 1 190 ? 10.462 -1.235 10.909 1.00 92.81 190 PRO A N 1
ATOM 1425 C CA . PRO A 1 190 ? 10.549 -2.653 10.586 1.00 92.81 190 PRO A CA 1
ATOM 1426 C C . PRO A 1 190 ? 9.966 -2.932 9.196 1.00 92.81 190 PRO A C 1
ATOM 1428 O O . PRO A 1 190 ? 9.030 -2.270 8.753 1.00 92.81 190 PRO A O 1
ATOM 1431 N N . TYR A 1 191 ? 10.477 -3.961 8.521 1.00 93.00 191 TYR A N 1
ATOM 1432 C CA . TYR A 1 191 ? 9.826 -4.486 7.323 1.00 93.00 191 TYR A CA 1
ATOM 1433 C C . TYR A 1 191 ? 8.527 -5.178 7.710 1.00 93.00 191 TYR A C 1
ATOM 1435 O O . TYR A 1 191 ? 8.528 -6.035 8.592 1.00 93.00 191 TYR A O 1
ATOM 1443 N N . VAL A 1 192 ? 7.439 -4.811 7.037 1.00 95.12 192 VAL A N 1
ATOM 1444 C CA . VAL A 1 192 ? 6.089 -5.305 7.341 1.00 95.12 192 VAL A CA 1
ATOM 1445 C C . VAL A 1 192 ? 5.493 -6.122 6.200 1.00 95.12 192 VAL A C 1
ATOM 1447 O O . VAL A 1 192 ? 4.783 -7.099 6.442 1.00 95.12 192 VAL A O 1
ATOM 1450 N N . LEU A 1 193 ? 5.872 -5.797 4.961 1.00 94.94 193 LEU A N 1
ATOM 1451 C CA . LEU A 1 193 ? 5.595 -6.589 3.765 1.00 94.94 193 LEU A CA 1
ATOM 1452 C C . LEU A 1 193 ? 6.877 -6.769 2.937 1.00 94.94 193 LEU A C 1
ATOM 1454 O O . LEU A 1 193 ? 7.715 -5.865 2.899 1.00 94.94 193 LEU A O 1
ATOM 1458 N N . GLU A 1 194 ? 7.007 -7.891 2.229 1.00 93.75 194 GLU A N 1
ATOM 1459 C CA . GLU A 1 194 ? 8.122 -8.167 1.310 1.00 93.75 194 GLU A CA 1
ATOM 1460 C C . GLU A 1 194 ? 7.662 -8.912 0.046 1.00 93.75 194 GLU A C 1
ATOM 1462 O O . GLU A 1 194 ? 6.850 -9.833 0.111 1.00 93.75 194 GLU A O 1
ATOM 1467 N N . GLY A 1 195 ? 8.235 -8.563 -1.107 1.00 89.38 195 GLY A N 1
ATOM 1468 C CA . GLY A 1 195 ? 8.092 -9.311 -2.359 1.00 89.38 195 GLY A CA 1
ATOM 1469 C C . GLY A 1 195 ? 9.342 -9.224 -3.235 1.00 89.38 195 GLY A C 1
ATOM 1470 O O . GLY A 1 195 ? 10.263 -8.445 -2.960 1.00 89.38 195 GLY A O 1
ATOM 1471 N N . ARG A 1 196 ? 9.396 -10.039 -4.295 1.00 86.44 196 ARG A N 1
ATOM 1472 C CA . ARG A 1 196 ? 10.546 -10.108 -5.211 1.00 86.44 196 ARG A CA 1
ATOM 1473 C C . ARG A 1 196 ? 10.139 -9.807 -6.646 1.00 86.44 196 ARG A C 1
ATOM 1475 O O . ARG A 1 196 ? 9.303 -10.509 -7.202 1.00 86.44 196 ARG A O 1
ATOM 1482 N N . PHE A 1 197 ? 10.846 -8.878 -7.286 1.00 77.94 197 PHE A N 1
ATOM 1483 C CA . PHE A 1 197 ? 10.664 -8.577 -8.711 1.00 77.94 197 PHE A CA 1
ATOM 1484 C C . PHE A 1 197 ? 11.069 -9.748 -9.615 1.00 77.94 197 PHE A C 1
ATOM 1486 O O . PHE A 1 197 ? 10.589 -9.858 -10.734 1.00 77.94 197 PHE A O 1
ATOM 1493 N N . ALA A 1 198 ? 11.913 -10.669 -9.137 1.00 66.12 198 ALA A N 1
ATOM 1494 C CA . ALA A 1 198 ? 12.276 -11.872 -9.888 1.00 66.12 198 ALA A CA 1
ATOM 1495 C C . ALA A 1 198 ? 11.068 -12.772 -10.224 1.00 66.12 198 ALA A C 1
ATOM 1497 O O . ALA A 1 198 ? 11.126 -13.504 -11.209 1.00 66.12 198 ALA A O 1
ATOM 1498 N N . GLN A 1 199 ? 9.977 -12.699 -9.448 1.00 60.12 199 GLN A N 1
ATOM 1499 C CA . GLN A 1 199 ? 8.737 -13.433 -9.735 1.00 60.12 199 GLN A CA 1
ATOM 1500 C C . GLN A 1 199 ? 8.105 -12.979 -11.061 1.00 60.12 199 GLN A C 1
ATOM 1502 O O . GLN A 1 199 ? 7.558 -13.804 -11.782 1.00 60.12 199 GLN A O 1
ATOM 1507 N N . CYS A 1 200 ? 8.322 -11.721 -11.452 1.00 60.41 200 CYS A N 1
ATOM 1508 C CA . CYS A 1 200 ? 7.913 -11.181 -12.745 1.00 60.41 200 CYS A CA 1
ATOM 1509 C C . CYS A 1 200 ? 8.623 -11.823 -13.932 1.00 60.41 200 CYS A C 1
ATOM 1511 O O . CYS A 1 200 ? 8.020 -12.071 -14.967 1.00 60.41 200 CYS A O 1
ATOM 1513 N N . ALA A 1 201 ? 9.931 -12.065 -13.815 1.00 51.81 201 ALA A N 1
ATOM 1514 C CA . ALA A 1 201 ? 10.761 -12.486 -14.942 1.00 51.81 201 ALA A CA 1
ATOM 1515 C C . ALA A 1 201 ? 10.472 -13.927 -15.409 1.00 51.81 201 ALA A C 1
ATOM 1517 O O . ALA A 1 201 ? 10.857 -14.297 -16.517 1.00 51.81 201 ALA A O 1
ATOM 1518 N N . ALA A 1 202 ? 9.817 -14.739 -14.572 1.00 49.06 202 ALA A N 1
ATOM 1519 C CA . ALA A 1 202 ? 9.441 -16.112 -14.900 1.00 49.06 202 ALA A CA 1
ATOM 1520 C C . ALA A 1 202 ? 8.168 -16.192 -15.763 1.00 49.06 202 ALA A C 1
ATOM 1522 O O . ALA A 1 202 ? 8.082 -17.070 -16.616 1.00 49.06 202 ALA A O 1
ATOM 1523 N N . GLU A 1 203 ? 7.221 -15.262 -15.598 1.00 43.91 203 GLU A N 1
ATOM 1524 C CA . GLU A 1 203 ? 5.950 -15.247 -16.344 1.00 43.91 203 GLU A CA 1
ATOM 1525 C C . GLU A 1 203 ? 6.100 -14.755 -17.796 1.00 43.91 203 GLU A C 1
ATOM 1527 O O . GLU A 1 203 ? 5.275 -15.081 -18.641 1.00 43.91 203 GLU A O 1
ATOM 1532 N N . PHE A 1 204 ? 7.187 -14.048 -18.130 1.00 42.44 204 PHE A N 1
ATOM 1533 C CA . PHE A 1 204 ? 7.475 -13.574 -19.496 1.00 42.44 204 PHE A CA 1
ATOM 1534 C C . PHE A 1 204 ? 8.184 -14.600 -20.403 1.00 42.44 204 PHE A C 1
ATOM 1536 O O . PHE A 1 204 ? 8.529 -14.272 -21.537 1.00 42.44 204 PHE A O 1
ATOM 1543 N N . LYS A 1 205 ? 8.453 -15.822 -19.921 1.00 39.22 205 LYS A N 1
ATOM 1544 C CA . LYS A 1 205 ? 9.094 -16.901 -20.704 1.00 39.22 205 LYS A CA 1
ATOM 1545 C C . LYS A 1 205 ? 8.115 -17.963 -21.235 1.00 39.22 205 LYS A C 1
ATOM 1547 O O . LYS A 1 205 ? 8.583 -18.997 -21.712 1.00 39.22 205 LYS A O 1
ATOM 1552 N N . GLY A 1 206 ? 6.806 -17.730 -21.122 1.00 36.88 206 GLY A N 1
ATOM 1553 C CA . GLY A 1 206 ? 5.748 -18.600 -21.652 1.00 36.88 206 GLY A CA 1
ATOM 1554 C C . GLY A 1 206 ? 5.302 -18.190 -23.043 1.00 36.88 206 GLY A C 1
ATOM 1555 O O . GLY A 1 206 ? 4.982 -16.994 -23.206 1.00 36.88 206 GLY A O 1
#

Secondary structure (DSSP, 8-state):
-EEEEEEEPPTT--HHHHHHHTT--HHHHHHH-TT--STT---TT-EEEEEEESS------PPPPPP-------S-------TT-EEEEEEE-STT--S-EEEEE--STT-EEEEEESSPPPGGGT-TT--EEEEEEEETTS-EEEEEEEEE-SSTT-EEEEEE-S--TTEEEEEEEEE-TT--SS--SPP-EEEETHHHHHHTT-

Nearest PDB structures (foldseek):
  2ice-assembly2_D  TM=4.882E-01  e=2.460E-01  Homo sapiens
  2ice-assembly1_A  TM=4.708E-01  e=2.750E-01  Homo sapiens
  2wii-assembly1_A  TM=4.601E-01  e=7.076E-01  Homo sapiens
  8oq3-assembly1_D  TM=4.857E-01  e=9.877E-01  Homo sapiens
  8eok-assembly1_G  TM=4.214E-01  e=1.821E+00  Homo sapiens

Foldseek 3Di:
DWDKDKDAAAAPDFLCNVCVLQVHDSVQQCVQPVVCPDRRDDDHRDIGIDTHDPPDDPPRPDPPGDDHDDPDDPPPPPPPPPVQKDKDWWAFPDPQQPWIKMWIWRQPQFIKIKIKTAQADQLCVQPVQFGWKKKFFAFPVRFGPDIDTWDDDPDPRMTIDMDGDRHSPGTFKIFIFGDHPPDDRDDPGDTGIMDTPVVRVVVVVD

Sequence (206 aa):
MMQFTEYRVQAGDTLTTIAQRFGTTVQAIMAANPSITSPDVIMVGQVIRIPVMGMHPSPPTMPPPAPPAAPPAPAPPAVAVVPGWCCFVLNPVEKRVPNPGVVLSHPAETGHVFVATMGMPDPSKFGSDFNIYTAWILMRDGTPRNFIDLAPAQLPGFWVNHKEIPSLAMTDKIRVTPERRGHGMSPMGPYVLEGRFAQCAAEFKG

Radius of gyration: 23.86 Å; Cα contacts (8 Å, |Δi|>4): 401; chains: 1; bounding box: 64×52×42 Å

pLDDT: mean 77.81, std 15.9, range [36.88, 96.31]